Protein AF-A0A564ZBX7-F1 (afdb_monomer_lite)

Foldseek 3Di:
DDDDDPPPLVVCQECVLVVVLVVDDDDDPPADQEAEEELSHQPVSNCVSPVSVVPRPAYEYEYPAAQQPDDDDDPDPDGDLVSNVSSVNNLQSGQAYEYQDPCRVVSNLVRQQCCQAPVDDDPVDPRDPPSNCCCPPRRVVRYDYDHDDDPDDPCCVQPPPCRVVVVVVVVVVVVVVCVPPDDDDDDQDQLDVSSVVVVVVVVVCVVVVHDDDPVVNVVSVPPDDPPDDDDDDDDDDDDDDDDDDDPPDDPPPPPDD

Sequence (257 aa):
MITLPATKWHWRARTGALQLATLIPRNIAGGYRVLFTSSVFSLPELLALRPDLGAIPKKYLYFHENQLAYPLREGEEKTDYQYAYIQALSALAADVILFNSTYNMNSFYDRLPAFLTSGLPTPPSPRIPNAQRLVEELLRPKSRVLYFLVEPPPLERMLGGGVLQDAVLQQAERIKARRKEPLRILWNHRWDYDKNPTDFFRVIFDLAGVSVDEEFFNLGKSTMRPSIGDAT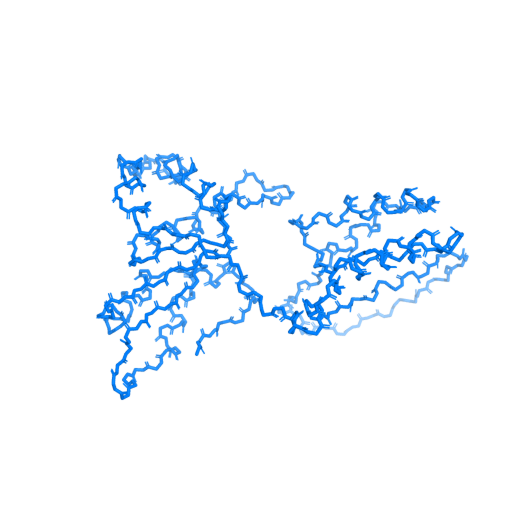NASSETEPRPLSPKRVRWKLTNCFI

Radius of gyration: 24.87 Å; chains: 1; bounding box: 59×46×70 Å

Structure (mmCIF, N/CA/C/O backbone):
data_AF-A0A564ZBX7-F1
#
_entry.id   AF-A0A564ZBX7-F1
#
loop_
_atom_site.group_PDB
_atom_site.id
_atom_site.type_symbol
_atom_site.label_atom_id
_atom_site.label_alt_id
_atom_site.label_comp_id
_atom_site.label_asym_id
_atom_site.label_entity_id
_atom_site.label_seq_id
_atom_site.pdbx_PDB_ins_code
_atom_site.Cartn_x
_atom_site.Cartn_y
_atom_site.Cartn_z
_atom_site.occupancy
_atom_site.B_iso_or_equiv
_atom_site.auth_seq_id
_atom_site.auth_comp_id
_atom_site.auth_asym_id
_atom_site.auth_atom_id
_atom_site.pdbx_PDB_model_num
ATOM 1 N N . MET A 1 1 ? 4.387 -19.128 -5.106 1.00 86.00 1 MET A N 1
ATOM 2 C CA . MET A 1 1 ? 4.358 -17.877 -4.315 1.00 86.00 1 MET A CA 1
ATOM 3 C C . MET A 1 1 ? 5.610 -17.846 -3.448 1.00 86.00 1 MET A C 1
ATOM 5 O O . MET A 1 1 ? 5.897 -18.865 -2.838 1.00 86.00 1 MET A O 1
ATOM 9 N N . ILE A 1 2 ? 6.370 -16.746 -3.437 1.00 92.31 2 ILE A N 1
ATOM 10 C CA . ILE A 1 2 ? 7.547 -16.560 -2.566 1.00 92.31 2 ILE A CA 1
ATOM 11 C C . ILE A 1 2 ? 7.198 -15.459 -1.564 1.00 92.31 2 ILE A C 1
ATOM 13 O O . ILE A 1 2 ? 6.715 -14.404 -1.968 1.00 92.31 2 ILE A O 1
ATOM 17 N N . THR A 1 3 ? 7.414 -15.702 -0.274 1.00 93.06 3 THR A N 1
ATOM 18 C CA . THR A 1 3 ? 7.037 -14.775 0.803 1.00 93.06 3 THR A CA 1
ATOM 19 C C . THR A 1 3 ? 8.157 -14.624 1.816 1.00 93.06 3 THR A C 1
ATOM 21 O O . THR A 1 3 ? 8.922 -15.557 2.050 1.00 93.06 3 THR A O 1
ATOM 24 N N . LEU A 1 4 ? 8.209 -13.466 2.471 1.00 92.06 4 LEU A N 1
ATOM 25 C CA . LEU A 1 4 ? 9.048 -13.236 3.643 1.00 92.06 4 LEU A CA 1
ATOM 26 C C . LEU A 1 4 ? 8.170 -13.201 4.906 1.00 92.06 4 LEU A C 1
ATOM 28 O O . LEU A 1 4 ? 7.019 -12.772 4.822 1.00 92.06 4 LEU A O 1
ATOM 32 N N . PRO A 1 5 ? 8.689 -13.604 6.081 1.00 89.62 5 PRO A N 1
ATOM 33 C CA . PRO A 1 5 ? 7.951 -13.487 7.336 1.00 89.62 5 PRO A CA 1
ATOM 34 C C . PRO A 1 5 ? 7.567 -12.033 7.644 1.00 89.62 5 PRO A C 1
ATOM 36 O O . PRO A 1 5 ? 8.387 -11.129 7.456 1.00 89.62 5 PRO A O 1
ATOM 39 N N . ALA A 1 6 ? 6.374 -11.827 8.215 1.00 82.75 6 ALA A N 1
ATOM 40 C CA . ALA A 1 6 ? 5.827 -10.512 8.585 1.00 82.75 6 ALA A CA 1
ATOM 41 C C . ALA A 1 6 ? 6.536 -9.831 9.782 1.00 82.75 6 ALA A C 1
ATOM 43 O O . ALA A 1 6 ? 6.154 -8.752 10.229 1.00 82.75 6 ALA A O 1
ATOM 44 N N . THR A 1 7 ? 7.589 -10.446 10.318 1.00 85.06 7 THR A N 1
ATOM 45 C CA . THR A 1 7 ? 8.418 -9.889 11.391 1.00 85.06 7 THR A CA 1
ATOM 46 C C . THR A 1 7 ? 9.355 -8.802 10.869 1.00 85.06 7 THR A C 1
ATOM 48 O O . THR A 1 7 ? 9.922 -8.952 9.785 1.00 85.06 7 THR A O 1
ATOM 51 N N . LYS A 1 8 ? 9.625 -7.773 11.686 1.00 87.25 8 LYS A N 1
ATOM 52 C CA . LYS A 1 8 ? 10.564 -6.678 11.362 1.00 87.25 8 LYS A CA 1
ATOM 53 C C . LYS A 1 8 ? 10.229 -6.000 10.020 1.00 87.25 8 LYS A C 1
ATOM 55 O O . LYS A 1 8 ? 11.119 -5.758 9.207 1.00 87.25 8 LYS A O 1
ATOM 60 N N . TRP A 1 9 ? 8.948 -5.696 9.798 1.00 86.94 9 TRP A N 1
ATOM 61 C CA . TRP A 1 9 ? 8.429 -5.208 8.514 1.00 86.94 9 TRP A CA 1
ATOM 62 C C . TRP A 1 9 ? 9.168 -3.972 7.969 1.00 86.94 9 TRP A C 1
ATOM 64 O O . TRP A 1 9 ? 9.440 -3.923 6.778 1.00 86.94 9 TRP A O 1
ATOM 74 N N . HIS A 1 10 ? 9.593 -3.043 8.832 1.00 88.88 10 HIS A N 1
ATOM 75 C CA . HIS A 1 10 ? 10.407 -1.876 8.460 1.00 88.88 10 HIS A CA 1
ATOM 76 C C . HIS A 1 10 ? 11.656 -2.270 7.651 1.00 88.88 10 HIS A C 1
ATOM 78 O O . HIS A 1 10 ? 11.955 -1.711 6.598 1.00 88.88 10 HIS A O 1
ATOM 84 N N . TRP A 1 11 ? 12.364 -3.307 8.110 1.00 90.62 11 TRP A N 1
ATOM 85 C CA . TRP A 1 11 ? 13.513 -3.854 7.396 1.00 90.62 11 TRP A CA 1
ATOM 86 C C . TRP A 1 11 ? 13.088 -4.636 6.161 1.00 90.62 11 TRP A C 1
ATOM 88 O O . TRP A 1 11 ? 13.754 -4.539 5.140 1.00 90.62 11 TRP A O 1
ATOM 98 N N . ARG A 1 12 ? 11.959 -5.355 6.209 1.00 91.56 12 ARG A N 1
ATOM 99 C CA . ARG A 1 12 ? 11.413 -6.045 5.029 1.00 91.56 12 ARG A CA 1
ATOM 100 C C . ARG A 1 12 ? 11.082 -5.083 3.895 1.00 91.56 12 ARG A C 1
ATOM 102 O O . ARG A 1 12 ? 11.324 -5.435 2.749 1.00 91.56 12 ARG A O 1
ATOM 109 N N . ALA A 1 13 ? 10.592 -3.887 4.194 1.00 92.12 13 ALA A N 1
ATOM 110 C CA . ALA A 1 13 ? 10.317 -2.892 3.170 1.00 92.12 13 ALA A CA 1
ATOM 111 C C . ALA A 1 13 ? 11.601 -2.424 2.466 1.00 92.12 13 ALA A C 1
ATOM 113 O O . ALA A 1 13 ? 11.640 -2.346 1.240 1.00 92.12 13 ALA A O 1
ATOM 114 N N . ARG A 1 14 ? 12.673 -2.200 3.238 1.00 92.94 14 ARG A N 1
ATOM 115 C CA . ARG A 1 14 ? 13.965 -1.694 2.740 1.00 92.94 14 ARG A CA 1
ATOM 116 C C . ARG A 1 14 ? 14.859 -2.756 2.101 1.00 92.94 14 ARG A C 1
ATOM 118 O O . ARG A 1 14 ? 15.597 -2.451 1.181 1.00 92.94 14 ARG A O 1
ATOM 125 N N . THR A 1 15 ? 14.847 -3.988 2.606 1.00 94.25 15 THR A N 1
ATOM 126 C CA . THR A 1 15 ? 15.778 -5.052 2.177 1.00 94.25 15 THR A CA 1
ATOM 127 C C . THR A 1 15 ? 15.077 -6.240 1.529 1.00 94.25 15 THR A C 1
ATOM 129 O O . THR A 1 15 ? 15.731 -7.176 1.065 1.00 94.25 15 THR A O 1
ATOM 132 N N . GLY A 1 16 ? 13.743 -6.217 1.467 1.00 95.25 16 GLY A N 1
ATOM 133 C CA . GLY A 1 16 ? 12.939 -7.304 0.917 1.00 95.25 16 GLY A CA 1
ATOM 134 C C . GLY A 1 16 ? 13.278 -7.606 -0.535 1.00 95.25 16 GLY A C 1
ATOM 135 O O . GLY A 1 16 ? 13.348 -8.777 -0.889 1.00 95.25 16 GLY A O 1
ATOM 136 N N . ALA A 1 17 ? 13.576 -6.586 -1.344 1.00 96.75 17 ALA A N 1
ATOM 137 C CA . ALA A 1 17 ? 14.017 -6.757 -2.726 1.00 96.75 17 ALA A CA 1
ATOM 138 C C . ALA A 1 17 ? 15.280 -7.629 -2.826 1.00 96.75 17 ALA A C 1
ATOM 140 O O . ALA A 1 17 ? 15.291 -8.622 -3.554 1.00 96.75 17 ALA A O 1
ATOM 141 N N . LEU A 1 18 ? 16.307 -7.304 -2.031 1.00 96.25 18 LEU A N 1
ATOM 142 C CA . LEU A 1 18 ? 17.566 -8.047 -1.977 1.00 96.25 18 LEU A CA 1
ATOM 143 C C . LEU A 1 18 ? 17.348 -9.499 -1.548 1.00 96.25 18 LEU A C 1
ATOM 145 O O . LEU A 1 18 ? 17.866 -10.416 -2.180 1.00 96.25 18 LEU A O 1
ATOM 149 N N . GLN A 1 19 ? 16.555 -9.723 -0.499 1.00 95.62 19 GLN A N 1
ATOM 150 C CA . GLN A 1 19 ? 16.295 -11.079 -0.027 1.00 95.62 19 GLN A CA 1
ATOM 151 C C . GLN A 1 19 ? 15.437 -11.882 -1.016 1.00 95.62 19 GLN A C 1
ATOM 153 O O . GLN A 1 19 ? 15.700 -13.056 -1.251 1.00 95.62 19 GLN A O 1
ATOM 158 N N . LEU A 1 20 ? 14.420 -11.275 -1.627 1.00 96.25 20 LEU A N 1
ATOM 159 C CA . LEU A 1 20 ? 13.590 -11.947 -2.628 1.00 96.25 20 LEU A CA 1
ATOM 160 C C . LEU A 1 20 ? 14.398 -12.305 -3.879 1.00 96.25 20 LEU A C 1
ATOM 162 O O . LEU A 1 20 ? 14.189 -13.378 -4.442 1.00 96.25 20 LEU A O 1
ATOM 166 N N . ALA A 1 21 ? 15.356 -11.467 -4.282 1.00 95.88 21 ALA A N 1
ATOM 167 C CA . ALA A 1 21 ? 16.212 -11.730 -5.434 1.00 95.88 21 ALA A CA 1
ATOM 168 C C . ALA A 1 21 ? 16.990 -13.055 -5.318 1.00 95.88 21 ALA A C 1
ATOM 170 O O . ALA A 1 21 ? 17.206 -13.710 -6.344 1.00 95.88 21 ALA A O 1
ATOM 171 N N . THR A 1 22 ? 17.372 -13.460 -4.097 1.00 95.25 22 THR A N 1
ATOM 172 C CA . THR A 1 22 ? 18.083 -14.725 -3.830 1.00 95.25 22 THR A CA 1
ATOM 173 C C . THR A 1 22 ? 17.149 -15.930 -3.721 1.00 95.25 22 THR A C 1
ATOM 175 O O . THR A 1 22 ? 17.568 -17.047 -4.011 1.00 95.25 22 THR A O 1
ATOM 178 N N . LEU A 1 23 ? 15.889 -15.714 -3.331 1.00 95.25 23 LEU A N 1
ATOM 179 C CA . LEU A 1 23 ? 14.907 -16.781 -3.116 1.00 95.25 23 LEU A CA 1
ATOM 180 C C . LEU A 1 23 ? 14.101 -17.130 -4.369 1.00 95.25 23 LEU A C 1
ATOM 182 O O . LEU A 1 23 ? 13.642 -18.261 -4.504 1.00 95.25 23 LEU A O 1
ATOM 186 N N . ILE A 1 24 ? 13.886 -16.171 -5.274 1.00 93.81 24 ILE A N 1
ATOM 187 C CA . ILE A 1 24 ? 13.123 -16.406 -6.503 1.00 93.81 24 ILE A CA 1
ATOM 188 C C . ILE A 1 24 ? 13.944 -17.321 -7.429 1.00 93.81 24 ILE A C 1
ATOM 190 O O . ILE A 1 24 ? 15.034 -16.921 -7.848 1.00 93.81 24 ILE A O 1
ATOM 194 N N . PRO A 1 25 ? 13.442 -18.506 -7.821 1.00 91.62 25 PRO A N 1
ATOM 195 C CA . PRO A 1 25 ? 14.177 -19.410 -8.702 1.00 91.62 25 PRO A CA 1
ATOM 196 C C . PRO A 1 25 ? 14.552 -18.752 -10.033 1.00 91.62 25 PRO A C 1
ATOM 198 O O . PRO A 1 25 ? 13.767 -17.985 -10.607 1.00 91.62 25 PRO A O 1
ATOM 201 N N . ARG A 1 26 ? 15.753 -19.056 -10.533 1.00 87.75 26 ARG A N 1
ATOM 202 C CA . ARG A 1 26 ? 16.167 -18.727 -11.904 1.00 87.75 26 ARG A CA 1
ATOM 203 C C . ARG A 1 26 ? 15.713 -19.855 -12.829 1.00 87.75 26 ARG A C 1
ATOM 205 O O . ARG A 1 26 ? 15.876 -21.016 -12.477 1.00 87.75 26 ARG A O 1
ATOM 212 N N . ASN A 1 27 ? 15.200 -19.505 -14.007 1.00 69.25 27 ASN A N 1
ATOM 213 C CA . ASN A 1 27 ? 14.927 -20.454 -15.090 1.00 69.25 27 ASN A CA 1
ATOM 214 C C . ASN A 1 27 ? 13.914 -21.571 -14.744 1.00 69.25 27 ASN A C 1
ATOM 216 O O . ASN A 1 27 ? 14.236 -22.757 -14.763 1.00 69.25 27 ASN A O 1
ATOM 220 N N . ILE A 1 28 ? 12.664 -21.194 -14.450 1.00 70.75 28 ILE A N 1
ATOM 221 C CA . ILE A 1 28 ? 11.553 -22.154 -14.521 1.00 70.75 28 ILE A CA 1
ATOM 222 C C . ILE A 1 28 ? 11.334 -22.472 -16.002 1.00 70.75 28 ILE A C 1
ATOM 224 O O . ILE A 1 28 ? 11.233 -21.541 -16.800 1.00 70.75 28 ILE A O 1
ATOM 228 N N . ALA A 1 29 ? 11.278 -23.754 -16.375 1.00 58.59 29 ALA A N 1
ATOM 229 C CA . ALA A 1 29 ? 10.994 -24.182 -17.744 1.00 58.59 29 ALA A CA 1
ATOM 230 C C . ALA A 1 29 ? 9.746 -23.447 -18.284 1.00 58.59 29 ALA A C 1
ATOM 232 O O . ALA A 1 29 ? 8.645 -23.629 -17.770 1.00 58.59 29 ALA A O 1
ATOM 233 N N . GLY A 1 30 ? 9.941 -22.559 -19.269 1.00 69.81 30 GLY A N 1
ATOM 234 C CA . GLY A 1 30 ? 8.894 -21.698 -19.845 1.00 69.81 30 GLY A CA 1
ATOM 235 C C . GLY A 1 30 ? 8.911 -20.218 -19.421 1.00 69.81 30 GLY A C 1
ATOM 236 O O . GLY A 1 30 ? 8.191 -19.421 -20.019 1.00 69.81 30 GLY A O 1
ATOM 237 N N . GLY A 1 31 ? 9.750 -19.827 -18.456 1.00 83.19 31 GLY A N 1
ATOM 238 C CA . GLY A 1 31 ? 9.905 -18.445 -17.988 1.00 83.19 31 GLY A CA 1
ATOM 239 C C . GLY A 1 31 ? 8.703 -17.899 -17.203 1.00 83.19 31 GLY A C 1
ATOM 240 O O . GLY A 1 31 ? 7.590 -18.422 -17.246 1.00 83.19 31 GLY A O 1
ATOM 241 N N . TYR A 1 32 ? 8.914 -16.813 -16.456 1.00 89.81 32 TYR A N 1
ATOM 242 C CA . TYR A 1 32 ? 7.814 -16.107 -15.794 1.00 89.81 32 TYR A CA 1
ATOM 243 C C . TYR A 1 32 ? 7.073 -15.225 -16.806 1.00 89.81 32 TYR A C 1
ATOM 245 O O . TYR A 1 32 ? 7.686 -14.431 -17.515 1.00 89.81 32 TYR A O 1
ATOM 253 N N . ARG A 1 33 ? 5.741 -15.327 -16.854 1.00 91.50 33 ARG A N 1
ATOM 254 C CA . ARG A 1 33 ? 4.899 -14.515 -17.758 1.00 91.50 33 ARG A CA 1
ATOM 255 C C . ARG A 1 33 ? 4.289 -13.292 -17.085 1.00 91.50 33 ARG A C 1
ATOM 257 O O . ARG A 1 33 ? 4.024 -12.291 -17.744 1.00 91.50 33 ARG A O 1
ATOM 264 N N . VAL A 1 34 ? 4.049 -13.397 -15.783 1.00 94.75 34 VAL A N 1
ATOM 265 C CA . VAL A 1 34 ? 3.439 -12.359 -14.957 1.00 94.75 34 VAL A CA 1
ATOM 266 C C . VAL A 1 34 ? 4.205 -12.285 -13.648 1.00 94.75 34 VAL A C 1
ATOM 268 O O . VAL A 1 34 ? 4.493 -13.311 -13.032 1.00 94.75 34 VAL A O 1
ATOM 271 N N . LEU A 1 35 ? 4.511 -11.066 -13.223 1.00 96.00 35 LEU A N 1
ATOM 272 C CA . LEU A 1 35 ? 5.037 -10.769 -11.903 1.00 96.00 35 LEU A CA 1
ATOM 273 C C . LEU A 1 35 ? 3.933 -10.078 -11.108 1.00 96.00 35 LEU A C 1
ATOM 275 O O . LEU A 1 35 ? 3.369 -9.093 -11.570 1.00 96.00 35 LEU A O 1
ATOM 279 N N . PHE A 1 36 ? 3.619 -10.592 -9.926 1.00 97.06 36 PHE A N 1
ATOM 280 C CA . PHE A 1 36 ? 2.645 -9.986 -9.025 1.00 97.06 36 PHE A CA 1
ATOM 281 C C . PHE A 1 36 ? 3.321 -9.753 -7.678 1.00 97.06 36 PHE A C 1
ATOM 283 O O . PHE A 1 36 ? 3.801 -10.705 -7.060 1.00 97.06 36 PHE A O 1
ATOM 290 N N . THR A 1 37 ? 3.389 -8.501 -7.232 1.00 96.50 37 THR A N 1
ATOM 291 C CA . THR A 1 37 ? 4.087 -8.124 -5.998 1.00 96.50 37 THR A CA 1
ATOM 292 C C . THR A 1 37 ? 3.227 -7.236 -5.112 1.00 96.50 37 THR A C 1
ATOM 294 O O . THR A 1 37 ? 2.361 -6.500 -5.576 1.00 96.50 37 THR A O 1
ATOM 297 N N . SER A 1 38 ? 3.493 -7.285 -3.810 1.00 95.25 38 SER A N 1
ATOM 298 C CA . SER A 1 38 ? 2.971 -6.316 -2.845 1.00 95.25 38 SER A CA 1
ATOM 299 C C . SER A 1 38 ? 3.718 -4.979 -2.961 1.00 95.25 38 SER A C 1
ATOM 301 O O . SER A 1 38 ? 4.892 -4.968 -3.330 1.00 95.25 38 SER A O 1
ATOM 303 N N . SER A 1 39 ? 3.069 -3.864 -2.613 1.00 95.75 39 SER A N 1
ATOM 304 C CA . SER A 1 39 ? 3.690 -2.529 -2.532 1.00 95.75 39 SER A CA 1
ATOM 305 C C . SER A 1 39 ? 4.587 -2.309 -1.308 1.00 95.75 39 SER A C 1
ATOM 307 O O . SER A 1 39 ? 5.122 -1.220 -1.128 1.00 95.75 39 SER A O 1
ATOM 309 N N . VAL A 1 40 ? 4.763 -3.328 -0.461 1.00 93.00 40 VAL A N 1
ATOM 310 C CA . VAL A 1 40 ? 5.499 -3.212 0.809 1.00 93.00 40 VAL A CA 1
ATOM 311 C C . VAL A 1 40 ? 7.020 -3.138 0.618 1.00 93.00 40 VAL A C 1
ATOM 313 O O . VAL A 1 40 ? 7.694 -2.589 1.481 1.00 93.00 40 VAL A O 1
ATOM 316 N N . PHE A 1 41 ? 7.578 -3.655 -0.482 1.00 95.12 41 PHE A N 1
ATOM 317 C CA . PHE A 1 41 ? 9.019 -3.598 -0.773 1.00 95.12 41 PHE A CA 1
ATOM 318 C C . PHE A 1 41 ? 9.303 -2.912 -2.115 1.00 95.12 41 PHE A C 1
ATOM 320 O O . PHE A 1 41 ? 8.408 -2.745 -2.941 1.00 95.12 41 PHE A O 1
ATOM 327 N N . SER A 1 42 ? 10.568 -2.553 -2.346 1.00 97.25 42 SER A N 1
ATOM 328 C CA . SER A 1 42 ? 11.024 -1.899 -3.579 1.00 97.25 42 SER A CA 1
ATOM 329 C C . SER A 1 42 ? 11.010 -2.844 -4.792 1.00 97.25 42 SER A C 1
ATOM 331 O O . SER A 1 42 ? 11.940 -3.621 -5.019 1.00 97.25 42 SER A O 1
ATOM 333 N N . LEU A 1 43 ? 9.951 -2.769 -5.608 1.00 98.12 43 LEU A N 1
ATOM 334 C CA . LEU A 1 43 ? 9.894 -3.448 -6.906 1.00 98.12 43 LEU A CA 1
ATOM 335 C C . LEU A 1 43 ? 11.060 -3.055 -7.838 1.00 98.12 43 LEU A C 1
ATOM 337 O O . LEU A 1 43 ? 11.681 -3.968 -8.382 1.00 98.12 43 LEU A O 1
ATOM 341 N N . PRO A 1 44 ? 11.409 -1.767 -8.044 1.00 98.06 44 PRO A N 1
ATOM 342 C CA . PRO A 1 44 ? 12.496 -1.413 -8.958 1.00 98.06 44 PRO A CA 1
ATOM 343 C C . PRO A 1 44 ? 13.854 -1.971 -8.526 1.00 98.06 44 PRO A C 1
ATOM 345 O O . PRO A 1 44 ? 14.615 -2.402 -9.387 1.00 98.06 44 PRO A O 1
ATOM 348 N N . GLU A 1 45 ? 14.149 -2.042 -7.225 1.00 97.69 45 GLU A N 1
ATOM 349 C CA . GLU A 1 45 ? 15.371 -2.703 -6.744 1.00 97.69 45 GLU A CA 1
ATOM 350 C C . GLU A 1 45 ? 15.388 -4.189 -7.093 1.00 97.69 45 GLU A C 1
ATOM 352 O O . GLU A 1 45 ? 16.406 -4.701 -7.555 1.00 97.69 45 GLU A O 1
ATOM 357 N N . LEU A 1 46 ? 14.260 -4.888 -6.924 1.00 97.62 46 LEU A N 1
ATOM 358 C CA . LEU A 1 46 ? 14.172 -6.295 -7.306 1.00 97.62 46 LEU A CA 1
ATOM 359 C C . LEU A 1 46 ? 14.423 -6.465 -8.807 1.00 97.62 46 LEU A C 1
ATOM 361 O O . LEU A 1 46 ? 15.182 -7.350 -9.192 1.00 97.62 46 LEU A O 1
ATOM 365 N N . LEU A 1 47 ? 13.820 -5.618 -9.645 1.00 97.19 47 LEU A N 1
ATOM 366 C CA . LEU A 1 47 ? 14.009 -5.667 -11.097 1.00 97.19 47 LEU A CA 1
ATOM 367 C C . LEU A 1 47 ? 15.457 -5.350 -11.501 1.00 97.19 47 LEU A C 1
ATOM 369 O O . LEU A 1 47 ? 15.979 -5.980 -12.417 1.00 97.19 47 LEU A O 1
ATOM 373 N N . ALA A 1 48 ? 16.121 -4.427 -10.802 1.00 97.12 48 ALA A N 1
ATOM 374 C CA . ALA A 1 48 ? 17.527 -4.105 -11.036 1.00 97.12 48 ALA A CA 1
ATOM 375 C C . ALA A 1 48 ? 18.459 -5.269 -10.654 1.00 97.12 48 ALA A C 1
ATOM 377 O O . ALA A 1 48 ? 19.390 -5.588 -11.391 1.00 97.12 48 ALA A O 1
ATOM 378 N N . LEU A 1 49 ? 18.188 -5.945 -9.532 1.00 96.81 49 LEU A N 1
ATOM 379 C CA . LEU A 1 49 ? 18.946 -7.121 -9.081 1.00 96.81 49 LEU A CA 1
ATOM 380 C C . LEU A 1 49 ? 18.643 -8.383 -9.904 1.00 96.81 49 LEU A C 1
ATOM 382 O O . LEU A 1 49 ? 19.441 -9.324 -9.928 1.00 96.81 49 LEU A O 1
ATOM 386 N N . ARG A 1 50 ? 17.481 -8.424 -10.563 1.00 94.50 50 ARG A N 1
ATOM 387 C CA . ARG A 1 50 ? 17.009 -9.541 -11.385 1.00 94.50 50 ARG A CA 1
ATOM 388 C C . ARG A 1 50 ? 16.517 -9.060 -12.753 1.00 94.50 50 ARG A C 1
ATOM 390 O O . ARG A 1 50 ? 15.307 -9.036 -12.994 1.00 94.50 50 ARG A O 1
ATOM 397 N N . PRO A 1 51 ? 17.436 -8.740 -13.686 1.00 92.62 51 PRO A N 1
ATOM 398 C CA . PRO A 1 51 ? 17.074 -8.319 -15.042 1.00 92.62 51 PRO A CA 1
ATOM 399 C C . PRO A 1 51 ? 16.185 -9.325 -15.788 1.00 92.62 51 PRO A C 1
ATOM 401 O O . PRO A 1 51 ? 15.354 -8.934 -16.605 1.00 92.62 51 PRO A O 1
ATOM 404 N N . ASP A 1 52 ? 16.295 -10.615 -15.461 1.00 92.19 52 ASP A N 1
ATOM 405 C CA . ASP A 1 52 ? 15.420 -11.669 -15.976 1.00 92.19 52 ASP A CA 1
ATOM 406 C C . ASP A 1 52 ? 13.953 -11.494 -15.543 1.00 92.19 52 ASP A C 1
ATOM 408 O O . ASP A 1 52 ? 13.045 -11.791 -16.316 1.00 92.19 52 ASP A O 1
ATOM 412 N N . LEU A 1 53 ? 13.701 -10.945 -14.349 1.00 94.12 53 LEU A N 1
ATOM 413 C CA . LEU A 1 53 ? 12.359 -10.534 -13.921 1.00 94.12 53 LEU A CA 1
ATOM 414 C C . LEU A 1 53 ? 11.935 -9.207 -14.573 1.00 94.12 53 LEU A C 1
ATOM 416 O O . LEU A 1 53 ? 10.748 -8.981 -14.808 1.00 94.12 53 LEU A O 1
ATOM 420 N N . GLY A 1 54 ? 12.895 -8.340 -14.907 1.00 92.75 54 GLY A N 1
ATOM 421 C CA . GLY A 1 54 ? 12.673 -7.122 -15.692 1.00 92.75 54 GLY A CA 1
ATOM 422 C C . GLY A 1 54 ? 12.046 -7.397 -17.062 1.00 92.75 54 GLY A C 1
ATOM 423 O O . GLY A 1 54 ? 11.137 -6.670 -17.474 1.00 92.75 54 GLY A O 1
ATOM 424 N N . ALA A 1 55 ? 12.461 -8.489 -17.710 1.00 91.56 55 ALA A N 1
ATOM 425 C CA . ALA A 1 55 ? 11.958 -8.932 -19.012 1.00 91.56 55 ALA A CA 1
ATOM 426 C C . ALA A 1 55 ? 10.508 -9.458 -18.989 1.00 91.56 55 ALA A C 1
ATOM 428 O O . ALA A 1 55 ? 9.911 -9.659 -20.046 1.00 91.56 55 ALA A O 1
ATOM 429 N N . ILE A 1 56 ? 9.918 -9.672 -17.807 1.00 93.88 56 ILE A N 1
ATOM 430 C CA . ILE A 1 56 ? 8.530 -10.131 -17.683 1.00 93.88 56 ILE A CA 1
ATOM 431 C C . ILE A 1 56 ? 7.589 -9.054 -18.248 1.00 93.88 56 ILE A C 1
ATOM 433 O O . ILE A 1 56 ? 7.626 -7.916 -17.777 1.00 93.88 56 ILE A O 1
ATOM 437 N N . PRO A 1 57 ? 6.697 -9.380 -19.199 1.00 91.88 57 PRO A N 1
ATOM 438 C CA . PRO A 1 57 ? 5.914 -8.377 -19.924 1.00 91.88 57 PRO A CA 1
ATOM 439 C C . PRO A 1 57 ? 4.814 -7.712 -19.089 1.00 91.88 57 PRO A C 1
ATOM 441 O O . PRO A 1 57 ? 4.293 -6.676 -19.492 1.00 91.88 57 PRO A O 1
ATOM 444 N N . LYS A 1 58 ? 4.414 -8.313 -17.960 1.00 96.31 58 LYS A N 1
ATOM 445 C CA . LYS A 1 58 ? 3.337 -7.781 -17.125 1.00 96.31 58 LYS A CA 1
ATOM 446 C C . LYS A 1 58 ? 3.651 -7.871 -15.637 1.00 96.31 58 LYS A C 1
ATOM 448 O O . LYS A 1 58 ? 3.792 -8.965 -15.088 1.00 96.31 58 LYS A O 1
ATOM 453 N N . LYS A 1 59 ? 3.713 -6.712 -14.988 1.00 98.12 59 LYS A N 1
ATOM 454 C CA . LYS A 1 59 ? 4.056 -6.523 -13.578 1.00 98.12 59 LYS A CA 1
ATOM 455 C C . LYS A 1 59 ? 2.887 -5.855 -12.856 1.00 98.12 59 LYS A C 1
ATOM 457 O O . LYS A 1 59 ? 2.564 -4.696 -13.114 1.00 98.12 59 LYS A O 1
ATOM 462 N N . TYR A 1 60 ? 2.241 -6.596 -11.970 1.00 98.38 60 TYR A N 1
ATOM 463 C CA . TYR A 1 60 ? 1.154 -6.122 -11.123 1.00 98.38 60 TYR A CA 1
ATOM 464 C C . TYR A 1 60 ? 1.700 -5.760 -9.750 1.00 98.38 60 TYR A C 1
ATOM 466 O O . TYR A 1 60 ? 2.396 -6.560 -9.124 1.00 98.38 60 TYR A O 1
ATOM 474 N N . LEU A 1 61 ? 1.335 -4.578 -9.272 1.00 98.38 61 LEU A N 1
ATOM 475 C CA . LEU A 1 61 ? 1.629 -4.125 -7.923 1.00 98.38 61 LEU A CA 1
ATOM 476 C C . LEU A 1 61 ? 0.336 -4.015 -7.129 1.00 98.38 61 LEU A C 1
ATOM 478 O O . LEU A 1 61 ? -0.580 -3.318 -7.553 1.00 98.38 61 LEU A O 1
ATOM 482 N N . TYR A 1 62 ? 0.271 -4.660 -5.971 1.00 97.81 62 TYR A N 1
ATOM 483 C CA . TYR A 1 62 ? -0.907 -4.649 -5.114 1.00 97.81 62 TYR A CA 1
ATOM 484 C C . TYR A 1 62 ? -0.668 -3.861 -3.823 1.00 97.81 62 TYR A C 1
ATOM 486 O O . TYR A 1 62 ? 0.212 -4.187 -3.023 1.00 97.81 62 TYR A O 1
ATOM 494 N N . PHE A 1 63 ? -1.481 -2.831 -3.610 1.00 97.44 63 PHE A N 1
ATOM 495 C CA . PHE A 1 63 ? -1.496 -1.988 -2.421 1.00 97.44 63 PHE A CA 1
ATOM 496 C C . PHE A 1 63 ? -2.425 -2.567 -1.350 1.00 97.44 63 PHE A C 1
ATOM 498 O O . PHE A 1 63 ? -3.650 -2.432 -1.420 1.00 97.44 63 PHE A O 1
ATOM 505 N N . HIS A 1 64 ? -1.818 -3.168 -0.323 1.00 92.00 64 HIS A N 1
ATOM 506 C CA . HIS A 1 64 ? -2.516 -3.596 0.898 1.00 92.00 64 HIS A CA 1
ATOM 507 C C . HIS A 1 64 ? -2.815 -2.420 1.833 1.00 92.00 64 HIS A C 1
ATOM 509 O O . HIS A 1 64 ? -3.823 -2.414 2.531 1.00 92.00 64 HIS A O 1
ATOM 515 N N . GLU A 1 65 ? -1.931 -1.429 1.822 1.00 91.88 65 GLU A N 1
ATOM 516 C CA . GLU A 1 65 ? -1.947 -0.246 2.672 1.00 91.88 65 GLU A CA 1
ATOM 517 C C . GLU A 1 65 ? -1.245 0.903 1.943 1.00 91.88 65 GLU A C 1
ATOM 519 O O . GLU A 1 65 ? -0.524 0.684 0.963 1.00 91.88 65 GLU A O 1
ATOM 524 N N . ASN A 1 66 ? -1.439 2.121 2.431 1.00 93.94 66 ASN A N 1
ATOM 525 C CA . ASN A 1 66 ? -0.852 3.331 1.874 1.00 93.94 66 ASN A CA 1
ATOM 526 C C . ASN A 1 66 ? -0.069 4.059 2.959 1.00 93.94 66 ASN A C 1
ATOM 528 O O . ASN A 1 66 ? -0.649 4.559 3.918 1.00 93.94 66 ASN A O 1
ATOM 532 N N . GLN A 1 67 ? 1.240 4.163 2.762 1.00 93.50 67 GLN A N 1
ATOM 533 C CA . GLN A 1 67 ? 2.165 4.762 3.719 1.00 93.50 67 GLN A CA 1
ATOM 534 C C . GLN A 1 67 ? 2.044 6.296 3.784 1.00 93.50 67 GLN A C 1
ATOM 536 O O . GLN A 1 67 ? 2.428 6.893 4.781 1.00 93.50 67 GLN A O 1
ATOM 541 N N . LEU A 1 68 ? 1.438 6.945 2.779 1.00 93.56 68 LEU A N 1
ATOM 542 C CA . LEU A 1 68 ? 1.104 8.379 2.810 1.00 93.56 68 LEU A CA 1
ATOM 543 C C . LEU A 1 68 ? -0.131 8.696 3.662 1.00 93.56 68 LEU A C 1
ATOM 545 O O . LEU A 1 68 ? -0.321 9.843 4.071 1.00 93.56 68 LEU A O 1
ATOM 549 N N . ALA A 1 69 ? -1.004 7.712 3.880 1.00 91.62 69 ALA A N 1
ATOM 550 C CA . ALA A 1 69 ? -2.229 7.854 4.666 1.00 91.62 69 ALA A CA 1
ATOM 551 C C . ALA A 1 69 ? -2.254 6.949 5.905 1.00 91.62 69 ALA A C 1
ATOM 553 O O . ALA A 1 69 ? -3.278 6.882 6.583 1.00 91.62 69 ALA A O 1
ATOM 554 N N . TYR A 1 70 ? -1.145 6.267 6.202 1.00 87.56 70 TYR A N 1
ATOM 555 C CA . TYR A 1 70 ? -1.046 5.398 7.364 1.00 87.56 70 TYR A CA 1
ATOM 556 C C . TYR A 1 70 ? -1.047 6.250 8.641 1.00 87.56 70 TYR A C 1
ATOM 558 O O . TYR A 1 70 ? -0.359 7.276 8.682 1.00 87.56 70 TYR A O 1
ATOM 566 N N . PRO A 1 71 ? -1.826 5.879 9.670 1.00 84.12 71 PRO A N 1
ATOM 567 C CA . PRO A 1 71 ? -1.890 6.653 10.900 1.00 84.12 71 PRO A CA 1
ATOM 568 C C . PRO A 1 71 ? -0.523 6.680 11.591 1.00 84.12 71 PRO A C 1
ATOM 570 O O . PRO A 1 71 ? 0.183 5.671 11.634 1.00 84.12 71 PRO A O 1
ATOM 573 N N . LEU A 1 72 ? -0.165 7.832 12.153 1.00 81.81 72 LEU A N 1
ATOM 574 C CA . LEU A 1 72 ? 1.017 7.974 13.002 1.00 81.81 72 LEU A CA 1
ATOM 575 C C . LEU A 1 72 ? 0.780 7.303 14.349 1.00 81.81 72 LEU A C 1
ATOM 577 O O . LEU A 1 72 ? -0.350 7.266 14.845 1.00 81.81 72 LEU A O 1
ATOM 581 N N . ARG A 1 73 ? 1.847 6.779 14.948 1.00 76.38 73 ARG A N 1
ATOM 582 C CA . ARG A 1 73 ? 1.778 6.328 16.337 1.00 76.38 73 ARG A CA 1
ATOM 583 C C . ARG A 1 73 ? 1.767 7.523 17.277 1.00 76.38 73 ARG A C 1
ATOM 585 O O . ARG A 1 73 ? 2.243 8.607 16.952 1.00 76.38 73 ARG A O 1
ATOM 592 N N . GLU A 1 74 ? 1.248 7.296 18.474 1.00 70.62 74 GLU A N 1
ATOM 593 C CA . GLU A 1 74 ? 1.301 8.269 19.559 1.00 70.62 74 GLU A CA 1
ATOM 594 C C . GLU A 1 74 ? 2.764 8.676 19.827 1.00 70.62 74 GLU A C 1
ATOM 596 O O . GLU A 1 74 ? 3.620 7.820 20.061 1.00 70.62 74 GLU A O 1
ATOM 601 N N . GLY A 1 75 ? 3.057 9.976 19.729 1.00 74.25 75 GLY A N 1
ATOM 602 C CA . GLY A 1 75 ? 4.409 10.530 19.869 1.00 74.25 75 GLY A CA 1
ATOM 603 C C . GLY A 1 75 ? 5.257 10.565 18.589 1.00 74.25 75 GLY A C 1
ATOM 604 O O . GLY A 1 75 ? 6.355 11.115 18.620 1.00 74.25 75 GLY A O 1
ATOM 605 N N . GLU A 1 76 ? 4.781 10.030 17.459 1.00 77.69 76 GLU A N 1
ATOM 606 C CA . GLU A 1 76 ? 5.441 10.209 16.161 1.00 77.69 76 GLU A CA 1
ATOM 607 C C . GLU A 1 76 ? 4.936 11.484 15.474 1.00 77.69 76 GLU A C 1
ATOM 609 O O . GLU A 1 76 ? 3.752 11.623 15.183 1.00 77.69 76 GLU A O 1
ATOM 614 N N . GLU A 1 77 ? 5.846 12.410 15.167 1.00 70.88 77 GLU A N 1
ATOM 615 C CA . GLU A 1 77 ? 5.497 13.652 14.461 1.00 70.88 77 GLU A CA 1
ATOM 616 C C . GLU A 1 77 ? 5.436 13.476 12.938 1.00 70.88 77 GLU A C 1
ATOM 618 O O . GLU A 1 77 ? 4.767 14.243 12.242 1.00 70.88 77 GLU A O 1
ATOM 623 N N . LYS A 1 78 ? 6.175 12.500 12.393 1.00 72.69 78 LYS A N 1
ATOM 624 C CA . LYS A 1 78 ? 6.313 12.278 10.948 1.00 72.69 78 LYS A CA 1
ATOM 625 C C . LYS A 1 78 ? 6.456 10.800 10.626 1.00 72.69 78 LYS A C 1
ATOM 627 O O . LYS A 1 78 ? 7.168 10.069 11.309 1.00 72.69 78 LYS A O 1
ATOM 632 N N . THR A 1 79 ? 5.837 10.392 9.523 1.00 75.56 79 THR A N 1
ATOM 633 C CA . THR A 1 79 ? 6.032 9.065 8.943 1.00 75.56 79 THR A CA 1
ATOM 634 C C . THR A 1 79 ? 7.430 8.981 8.348 1.00 75.56 79 THR A C 1
ATOM 636 O O . THR A 1 79 ? 7.931 9.956 7.780 1.00 75.56 79 THR A O 1
ATOM 639 N N . ASP A 1 80 ? 8.034 7.801 8.390 1.00 85.75 80 ASP A N 1
ATOM 640 C CA . ASP A 1 80 ? 9.251 7.534 7.633 1.00 85.75 80 ASP A CA 1
ATOM 641 C C . ASP A 1 80 ? 8.966 7.641 6.124 1.00 85.75 80 ASP A C 1
ATOM 643 O O . ASP A 1 80 ? 8.282 6.805 5.525 1.00 85.75 80 ASP A O 1
ATOM 647 N N . TYR A 1 81 ? 9.495 8.702 5.511 1.00 88.06 81 TYR A N 1
ATOM 648 C CA . TYR A 1 81 ? 9.300 9.019 4.097 1.00 88.06 81 TYR A CA 1
ATOM 649 C C . TYR A 1 81 ? 9.730 7.876 3.169 1.00 88.06 81 TYR A C 1
ATOM 651 O O . TYR A 1 81 ? 9.205 7.763 2.060 1.00 88.06 81 TYR A O 1
ATOM 659 N N . GLN A 1 82 ? 10.670 7.023 3.594 1.00 90.75 82 GLN A N 1
ATOM 660 C CA . GLN A 1 82 ? 11.216 5.971 2.744 1.00 90.75 82 GLN A CA 1
ATOM 661 C C . GLN A 1 82 ? 10.143 4.970 2.321 1.00 90.75 82 GLN A C 1
ATOM 663 O O . GLN A 1 82 ? 10.167 4.519 1.180 1.00 90.75 82 GLN A O 1
ATOM 668 N N . TYR A 1 83 ? 9.170 4.653 3.180 1.00 92.56 83 TYR A N 1
ATOM 669 C CA . TYR A 1 83 ? 8.128 3.683 2.828 1.00 92.56 83 TYR A CA 1
ATOM 670 C C . TYR A 1 83 ? 7.169 4.230 1.771 1.00 92.56 83 TYR A C 1
ATOM 672 O O . TYR A 1 83 ? 6.858 3.544 0.797 1.00 92.56 83 TYR A O 1
ATOM 680 N N . ALA A 1 84 ? 6.759 5.491 1.908 1.00 93.50 84 ALA A N 1
ATOM 681 C CA . ALA A 1 84 ? 5.970 6.170 0.886 1.00 93.50 84 ALA A CA 1
ATOM 682 C C . ALA A 1 84 ? 6.747 6.313 -0.434 1.00 93.50 84 ALA A C 1
ATOM 684 O O . ALA A 1 84 ? 6.190 6.117 -1.515 1.00 93.50 84 ALA A O 1
ATOM 685 N N . TYR A 1 85 ? 8.051 6.587 -0.352 1.00 93.25 85 TYR A N 1
ATOM 686 C CA . TYR A 1 85 ? 8.922 6.672 -1.519 1.00 93.25 85 TYR A CA 1
ATOM 687 C C . TYR A 1 85 ? 9.066 5.322 -2.237 1.00 93.25 85 TYR A C 1
ATOM 689 O O . TYR A 1 85 ? 8.912 5.255 -3.456 1.00 93.25 85 TYR A O 1
ATOM 697 N N . ILE A 1 86 ? 9.256 4.230 -1.491 1.00 95.50 86 ILE A N 1
ATOM 698 C CA . ILE A 1 86 ? 9.267 2.856 -2.014 1.00 95.50 86 ILE A CA 1
ATOM 699 C C . ILE A 1 86 ? 7.952 2.536 -2.735 1.00 95.50 86 ILE A C 1
ATOM 701 O O . ILE A 1 86 ? 7.978 1.987 -3.840 1.00 95.50 86 ILE A O 1
ATOM 705 N N . GLN A 1 87 ? 6.807 2.907 -2.154 1.00 97.19 87 GLN A N 1
ATOM 706 C CA . GLN A 1 87 ? 5.499 2.717 -2.784 1.00 97.19 87 GLN A CA 1
ATOM 707 C C . GLN A 1 87 ? 5.363 3.517 -4.087 1.00 97.19 87 GLN A C 1
ATOM 709 O O . GLN A 1 87 ? 4.891 2.973 -5.087 1.00 97.19 87 GLN A O 1
ATOM 714 N N . ALA A 1 88 ? 5.818 4.773 -4.110 1.00 96.06 88 ALA A N 1
ATOM 715 C CA . ALA A 1 88 ? 5.800 5.618 -5.303 1.00 96.06 88 ALA A CA 1
ATOM 716 C C . ALA A 1 88 ? 6.683 5.055 -6.429 1.00 96.06 88 ALA A C 1
ATOM 718 O O . ALA A 1 88 ? 6.224 4.910 -7.564 1.00 96.06 88 ALA A O 1
ATOM 719 N N . LEU A 1 89 ? 7.926 4.676 -6.119 1.00 96.12 89 LEU A N 1
ATOM 720 C CA . LEU A 1 89 ? 8.844 4.087 -7.094 1.00 96.12 89 LEU A CA 1
ATOM 721 C C . LEU A 1 89 ? 8.347 2.733 -7.611 1.00 96.12 89 LEU A C 1
ATOM 723 O O . LEU A 1 89 ? 8.419 2.455 -8.808 1.00 96.12 89 LEU A O 1
ATOM 727 N N . SER A 1 90 ? 7.789 1.904 -6.730 1.00 98.31 90 SER A N 1
ATOM 728 C CA . SER A 1 90 ? 7.201 0.624 -7.127 1.00 98.31 90 SER A CA 1
ATOM 729 C C . SER A 1 90 ? 6.000 0.825 -8.048 1.00 98.31 90 SER A C 1
ATOM 731 O O . SER A 1 90 ? 5.879 0.125 -9.053 1.00 98.31 90 SER A O 1
ATOM 733 N N . ALA A 1 91 ? 5.141 1.807 -7.759 1.00 98.25 91 ALA A N 1
ATOM 734 C CA . ALA A 1 91 ? 4.008 2.155 -8.612 1.00 98.25 91 ALA A CA 1
ATOM 735 C C . ALA A 1 91 ? 4.459 2.633 -10.002 1.00 98.25 91 ALA A C 1
ATOM 737 O O . ALA A 1 91 ? 3.845 2.278 -11.010 1.00 98.25 91 ALA A O 1
ATOM 738 N N . LEU A 1 92 ? 5.556 3.389 -10.084 1.00 97.12 92 LEU A N 1
ATOM 739 C CA . LEU A 1 92 ? 6.154 3.790 -11.359 1.00 97.12 92 LEU A CA 1
ATOM 740 C C . LEU A 1 92 ? 6.674 2.583 -12.152 1.00 97.12 92 LEU A C 1
ATOM 742 O O . LEU A 1 92 ? 6.383 2.495 -13.342 1.00 97.12 92 LEU A O 1
ATOM 746 N N . ALA A 1 93 ? 7.348 1.636 -11.495 1.00 97.81 93 ALA A N 1
ATOM 747 C CA . ALA A 1 93 ? 7.925 0.444 -12.124 1.00 97.81 93 ALA A CA 1
ATOM 748 C C . ALA A 1 93 ? 6.898 -0.622 -12.565 1.00 97.81 93 ALA A C 1
ATOM 750 O O . ALA A 1 93 ? 7.226 -1.497 -13.366 1.00 97.81 93 ALA A O 1
ATOM 751 N N . ALA A 1 94 ? 5.676 -0.588 -12.030 1.00 98.38 94 ALA A N 1
ATOM 752 C CA . ALA A 1 94 ? 4.627 -1.557 -12.340 1.00 98.38 94 ALA A CA 1
ATOM 753 C C . ALA A 1 94 ? 3.854 -1.218 -13.625 1.00 98.38 94 ALA A C 1
ATOM 755 O O . ALA A 1 94 ? 3.662 -0.050 -13.957 1.00 98.38 94 ALA A O 1
ATOM 756 N N . ASP A 1 95 ? 3.316 -2.232 -14.303 1.00 98.19 95 ASP A N 1
ATOM 757 C CA . ASP A 1 95 ? 2.457 -2.062 -15.483 1.00 98.19 95 ASP A CA 1
ATOM 758 C C . ASP A 1 95 ? 0.983 -1.872 -15.110 1.00 98.19 95 ASP A C 1
ATOM 760 O O . ASP A 1 95 ? 0.218 -1.282 -15.869 1.00 98.19 95 ASP A O 1
ATOM 764 N N . VAL A 1 96 ? 0.562 -2.422 -13.967 1.00 98.50 96 VAL A N 1
ATOM 765 C CA . VAL A 1 96 ? -0.787 -2.274 -13.404 1.00 98.50 96 VAL A CA 1
ATOM 766 C C . VAL A 1 96 ? -0.671 -2.119 -11.898 1.00 98.50 96 VAL A C 1
ATOM 768 O O . VAL A 1 96 ? 0.035 -2.886 -11.243 1.00 98.50 96 VAL A O 1
ATOM 771 N N . ILE A 1 97 ? -1.400 -1.154 -11.350 1.00 98.69 97 ILE A N 1
ATOM 772 C CA . ILE A 1 97 ? -1.473 -0.910 -9.914 1.00 98.69 97 ILE A CA 1
ATOM 773 C C . ILE A 1 97 ? -2.870 -1.297 -9.437 1.00 98.69 97 ILE A C 1
ATOM 775 O O . ILE A 1 97 ? -3.879 -0.862 -9.988 1.00 98.69 97 ILE A O 1
ATOM 779 N N . LEU A 1 98 ? -2.933 -2.136 -8.416 1.00 98.44 98 LEU A N 1
ATOM 780 C CA . LEU A 1 98 ? -4.161 -2.641 -7.830 1.00 98.44 98 LEU A CA 1
ATOM 781 C C . LEU A 1 98 ? -4.262 -2.133 -6.397 1.00 98.44 98 LEU A C 1
ATOM 783 O O . LEU A 1 98 ? -3.352 -2.349 -5.602 1.00 98.44 98 LEU A O 1
ATOM 787 N N . PHE A 1 99 ? -5.362 -1.475 -6.058 1.00 98.25 99 PHE A N 1
ATOM 788 C CA . PHE A 1 99 ? -5.638 -1.005 -4.703 1.00 98.25 99 PHE A CA 1
ATOM 789 C C . PHE A 1 99 ? -6.745 -1.835 -4.067 1.00 98.25 99 PHE A C 1
ATOM 791 O O . PHE A 1 99 ? -7.757 -2.107 -4.709 1.00 98.25 99 PHE A O 1
ATOM 798 N N . ASN A 1 100 ? -6.595 -2.163 -2.784 1.00 96.25 100 ASN A N 1
ATOM 799 C CA . ASN A 1 100 ? -7.604 -2.916 -2.031 1.00 96.25 100 ASN A CA 1
ATOM 800 C C . ASN A 1 100 ? -8.948 -2.179 -1.836 1.00 96.25 100 ASN A C 1
ATOM 802 O O . ASN A 1 100 ? -9.909 -2.784 -1.369 1.00 96.25 100 ASN A O 1
ATOM 806 N N . SER A 1 101 ? -9.017 -0.875 -2.120 1.00 96.62 101 SER A N 1
ATOM 807 C CA . SER A 1 101 ? -10.231 -0.062 -2.016 1.00 96.62 101 SER A CA 1
ATOM 808 C C . SER A 1 101 ? -10.093 1.255 -2.784 1.00 96.62 101 SER A C 1
ATOM 810 O O . SER A 1 101 ? -8.986 1.755 -3.002 1.00 96.62 101 SER A O 1
ATOM 812 N N . THR A 1 102 ? -11.231 1.864 -3.124 1.00 97.44 102 THR A N 1
ATOM 813 C CA . THR A 1 102 ? -11.294 3.218 -3.698 1.00 97.44 102 THR A CA 1
ATOM 814 C C . THR A 1 102 ? -10.677 4.264 -2.772 1.00 97.44 102 THR A C 1
ATOM 816 O O . THR A 1 102 ? -9.952 5.140 -3.234 1.00 97.44 102 THR A O 1
ATOM 819 N N . TYR A 1 103 ? -10.910 4.152 -1.460 1.00 96.56 103 TYR A N 1
ATOM 820 C CA . TYR A 1 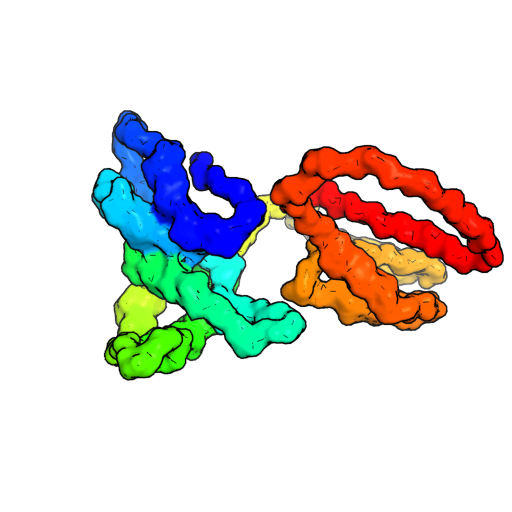103 ? -10.333 5.068 -0.476 1.00 96.56 103 TYR A CA 1
ATOM 821 C C . TYR A 1 103 ? -8.802 5.009 -0.476 1.00 96.56 103 TYR A C 1
ATOM 823 O O . TYR A 1 103 ? -8.142 6.045 -0.532 1.00 96.56 103 TYR A O 1
ATOM 831 N N . ASN A 1 104 ? -8.230 3.802 -0.459 1.00 97.25 104 ASN A N 1
ATOM 832 C CA . ASN A 1 104 ? -6.782 3.620 -0.472 1.00 97.25 104 ASN A CA 1
ATOM 833 C C . ASN A 1 104 ? -6.154 4.227 -1.742 1.00 97.25 104 ASN A C 1
ATOM 835 O O . ASN A 1 104 ? -5.163 4.947 -1.665 1.00 97.25 104 ASN A O 1
ATOM 839 N N . MET A 1 105 ? -6.793 4.016 -2.898 1.00 97.81 105 MET A N 1
ATOM 840 C CA . MET A 1 105 ? -6.363 4.597 -4.172 1.00 97.81 105 MET A CA 1
ATOM 841 C C . MET A 1 105 ? -6.408 6.129 -4.171 1.00 97.81 105 MET A C 1
ATOM 843 O O . MET A 1 105 ? -5.417 6.776 -4.506 1.00 97.81 105 MET A O 1
ATOM 847 N N . ASN A 1 106 ? -7.546 6.716 -3.792 1.00 97.94 106 ASN A N 1
ATOM 848 C CA . ASN A 1 106 ? -7.722 8.168 -3.816 1.00 97.94 106 ASN A CA 1
ATOM 849 C C . ASN A 1 106 ? -6.796 8.848 -2.805 1.00 97.94 106 ASN A C 1
ATOM 851 O O . ASN A 1 106 ? -6.022 9.718 -3.182 1.00 97.94 106 ASN A O 1
ATOM 855 N N . SER A 1 107 ? -6.764 8.363 -1.559 1.00 97.38 107 SER A N 1
ATOM 856 C CA . SER A 1 107 ? -5.895 8.922 -0.515 1.00 97.38 107 SER A CA 1
ATOM 857 C C . SER A 1 107 ? -4.402 8.853 -0.858 1.00 97.38 107 SER A C 1
ATOM 859 O O . SER A 1 107 ? -3.637 9.711 -0.418 1.00 97.38 107 SER A O 1
ATOM 861 N N . PHE A 1 108 ? -3.965 7.860 -1.643 1.00 97.75 108 PHE A N 1
ATOM 862 C CA . PHE A 1 108 ? -2.597 7.798 -2.157 1.00 97.75 108 PHE A CA 1
ATOM 863 C C . PHE A 1 108 ? -2.345 8.921 -3.165 1.00 97.75 108 PHE A C 1
ATOM 865 O O . PHE A 1 108 ? -1.397 9.690 -3.003 1.00 97.75 108 PHE A O 1
ATOM 872 N N . TYR A 1 109 ? -3.213 9.068 -4.168 1.00 97.62 109 TYR A N 1
ATOM 873 C CA . TYR A 1 109 ? -3.035 10.073 -5.218 1.00 97.62 109 TYR A CA 1
ATOM 874 C C . TYR A 1 109 ? -3.272 11.510 -4.774 1.00 97.62 109 TYR A C 1
ATOM 876 O O . TYR A 1 109 ? -2.623 12.403 -5.307 1.00 97.62 109 TYR A O 1
ATOM 884 N N . ASP A 1 110 ? -4.122 11.735 -3.780 1.00 96.69 110 ASP A N 1
ATOM 885 C CA . ASP A 1 110 ? -4.360 13.071 -3.235 1.00 96.69 110 ASP A CA 1
ATOM 886 C C . ASP A 1 110 ? -3.127 13.585 -2.469 1.00 96.69 110 ASP A C 1
ATOM 888 O O . ASP A 1 110 ? -2.853 14.783 -2.439 1.00 96.69 110 ASP A O 1
ATOM 892 N N . ARG A 1 111 ? -2.344 12.678 -1.867 1.00 95.56 111 ARG A N 1
ATOM 893 C CA . ARG A 1 111 ? -1.175 13.019 -1.036 1.00 95.56 111 ARG A CA 1
ATOM 894 C C . ARG A 1 111 ? 0.157 12.939 -1.781 1.00 95.56 111 ARG A C 1
ATOM 896 O O . ARG A 1 111 ? 1.097 13.656 -1.431 1.00 95.56 111 ARG A O 1
ATOM 903 N N . LEU A 1 112 ? 0.260 12.084 -2.801 1.00 95.50 112 LEU A N 1
ATOM 904 C CA . LEU A 1 112 ? 1.514 11.821 -3.512 1.00 95.50 112 LEU A CA 1
ATOM 905 C C . LEU A 1 112 ? 2.153 13.076 -4.151 1.00 95.50 112 LEU A C 1
ATOM 907 O O . LEU A 1 112 ? 3.368 13.232 -4.011 1.00 95.50 112 LEU A O 1
ATOM 911 N N . PRO A 1 113 ? 1.414 14.008 -4.789 1.00 94.25 113 PRO A N 1
ATOM 912 C CA . PRO A 1 113 ? 2.007 15.208 -5.385 1.00 94.25 113 PRO A CA 1
ATOM 913 C C . PRO A 1 113 ? 2.733 16.093 -4.366 1.00 94.25 113 PRO A C 1
ATOM 915 O O . PRO A 1 113 ? 3.874 16.505 -4.595 1.00 94.25 113 PRO A O 1
ATOM 918 N N . ALA A 1 114 ? 2.098 16.344 -3.217 1.00 91.69 114 ALA A N 1
ATOM 919 C CA . ALA A 1 114 ? 2.685 17.113 -2.123 1.00 91.69 114 ALA A CA 1
ATOM 920 C C . ALA A 1 114 ? 3.879 16.376 -1.501 1.00 91.69 114 ALA A C 1
ATOM 922 O O . ALA A 1 114 ? 4.905 16.989 -1.204 1.00 91.69 114 ALA A O 1
ATOM 923 N N . PHE A 1 115 ? 3.792 15.051 -1.369 1.00 91.56 115 PHE A N 1
ATOM 924 C CA . PHE A 1 115 ? 4.907 14.238 -0.896 1.00 91.56 115 PHE A CA 1
ATOM 925 C C . PHE A 1 115 ? 6.142 14.343 -1.807 1.00 91.56 115 PHE A C 1
ATOM 927 O O . PHE A 1 115 ? 7.233 14.629 -1.322 1.00 91.56 115 PHE A O 1
ATOM 934 N N . LEU A 1 116 ? 5.976 14.198 -3.125 1.00 89.88 116 LEU A N 1
ATOM 935 C CA . LEU A 1 116 ? 7.081 14.275 -4.093 1.00 89.88 116 LEU A CA 1
ATOM 936 C C . LEU A 1 116 ? 7.652 15.695 -4.260 1.00 89.88 116 LEU A C 1
ATOM 938 O O . LEU A 1 116 ? 8.797 15.861 -4.682 1.00 89.88 116 LEU A O 1
ATOM 942 N N . THR A 1 117 ? 6.861 16.718 -3.933 1.00 87.75 117 THR A N 1
ATOM 943 C CA . THR A 1 117 ? 7.260 18.127 -4.062 1.00 87.75 117 THR A CA 1
ATOM 944 C C . THR A 1 117 ? 7.922 18.668 -2.794 1.00 87.75 117 THR A C 1
ATOM 946 O O . THR A 1 117 ? 8.890 19.421 -2.882 1.00 87.75 117 THR A O 1
ATOM 949 N N . SER A 1 118 ? 7.399 18.318 -1.616 1.00 80.81 118 SER A N 1
ATOM 950 C CA . SER A 1 118 ? 7.796 18.914 -0.329 1.00 80.81 118 SER A CA 1
ATOM 951 C C . SER A 1 118 ? 7.949 17.921 0.827 1.00 80.81 118 SER A C 1
ATOM 953 O O . SER A 1 118 ? 8.408 18.314 1.894 1.00 80.81 118 SER A O 1
ATOM 955 N N . GLY A 1 119 ? 7.563 16.655 0.651 1.00 77.19 119 GLY A N 1
ATOM 956 C CA . GLY A 1 119 ? 7.613 15.630 1.701 1.00 77.19 119 GLY A CA 1
ATOM 957 C C . GLY A 1 119 ? 8.946 14.883 1.823 1.00 77.19 119 GLY A C 1
ATOM 958 O O . GLY A 1 119 ? 9.152 14.183 2.813 1.00 77.19 119 GLY A O 1
ATOM 959 N N . LEU A 1 120 ? 9.856 15.021 0.853 1.00 80.19 120 LEU A N 1
ATOM 960 C CA . LEU A 1 120 ? 11.183 14.397 0.892 1.00 80.19 120 LEU A CA 1
ATOM 961 C C . LEU A 1 120 ? 12.164 15.226 1.752 1.00 80.19 120 LEU A C 1
ATOM 963 O O . LEU A 1 120 ? 12.268 16.443 1.550 1.00 80.19 120 LEU A O 1
ATOM 967 N N . PRO A 1 121 ? 12.901 14.606 2.696 1.00 71.69 121 PRO A N 1
ATOM 968 C CA . PRO A 1 121 ? 13.835 15.328 3.560 1.00 71.69 121 PRO A CA 1
ATOM 969 C C . PRO A 1 121 ? 15.043 15.890 2.788 1.00 71.69 121 PRO A C 1
ATOM 971 O O . PRO A 1 121 ? 15.309 15.479 1.663 1.00 71.69 121 PRO A O 1
ATOM 974 N N . THR A 1 122 ? 15.780 16.799 3.445 1.00 58.06 122 THR A N 1
ATOM 975 C CA . THR A 1 122 ? 17.027 17.518 3.057 1.00 58.06 122 THR A CA 1
ATOM 976 C C . THR A 1 122 ? 16.942 18.719 2.099 1.00 58.06 122 THR A C 1
ATOM 978 O O . THR A 1 122 ? 16.961 18.514 0.898 1.00 58.06 122 THR A O 1
ATOM 981 N N . PRO A 1 123 ? 17.005 19.978 2.593 1.00 56.72 123 PRO A N 1
ATOM 982 C CA . PRO A 1 123 ? 17.211 21.174 1.770 1.00 56.72 123 PRO A CA 1
ATOM 983 C C . PRO A 1 123 ? 18.611 21.266 1.119 1.00 56.72 123 PRO A C 1
ATOM 985 O O . PRO A 1 123 ? 19.596 20.949 1.785 1.00 56.72 123 PRO A O 1
ATOM 988 N N . PRO A 1 124 ? 18.720 21.803 -0.114 1.00 62.88 124 PRO A N 1
ATOM 989 C CA . PRO A 1 124 ? 17.619 21.998 -1.053 1.00 62.88 124 PRO A CA 1
ATOM 990 C C . PRO A 1 124 ? 17.158 20.628 -1.576 1.00 62.88 124 PRO A C 1
ATOM 992 O O . PRO A 1 124 ? 17.885 19.971 -2.318 1.00 62.88 124 PRO A O 1
ATOM 995 N N . SER A 1 125 ? 15.955 20.187 -1.180 1.00 62.31 125 SER A N 1
ATOM 996 C CA . SER A 1 125 ? 15.452 18.870 -1.579 1.00 62.31 125 SER A CA 1
ATOM 997 C C . SER A 1 125 ? 15.283 18.870 -3.092 1.00 62.31 125 SER A C 1
ATOM 999 O O . SER A 1 125 ? 14.708 19.830 -3.620 1.00 62.31 125 SER A O 1
ATOM 1001 N N . PRO A 1 126 ? 15.721 17.821 -3.804 1.00 63.56 126 PRO A N 1
ATOM 1002 C CA . PRO A 1 126 ? 15.348 17.646 -5.194 1.00 63.56 126 PRO A CA 1
ATOM 1003 C C . PRO A 1 126 ? 13.825 17.489 -5.256 1.00 63.56 126 PRO A C 1
ATOM 1005 O O . PRO A 1 126 ? 13.271 16.437 -4.942 1.00 63.56 126 PRO A O 1
ATOM 1008 N N . ARG A 1 127 ? 13.136 18.583 -5.597 1.00 76.75 127 ARG A N 1
ATOM 1009 C CA . ARG A 1 127 ? 11.687 18.595 -5.798 1.00 76.75 127 ARG A CA 1
ATOM 1010 C C . ARG A 1 127 ? 11.414 17.914 -7.122 1.00 76.75 127 ARG A C 1
ATOM 1012 O O . ARG A 1 127 ? 11.983 18.323 -8.132 1.00 76.75 127 ARG A O 1
ATOM 1019 N N . ILE A 1 128 ? 10.541 16.913 -7.133 1.00 82.38 128 ILE A N 1
ATOM 1020 C CA . ILE A 1 128 ? 10.118 16.311 -8.395 1.00 82.38 128 ILE A CA 1
ATOM 1021 C C . ILE A 1 128 ? 9.203 17.319 -9.101 1.00 82.38 128 ILE A C 1
ATOM 1023 O O . ILE A 1 128 ? 8.110 17.601 -8.599 1.00 82.38 128 ILE A O 1
ATOM 1027 N N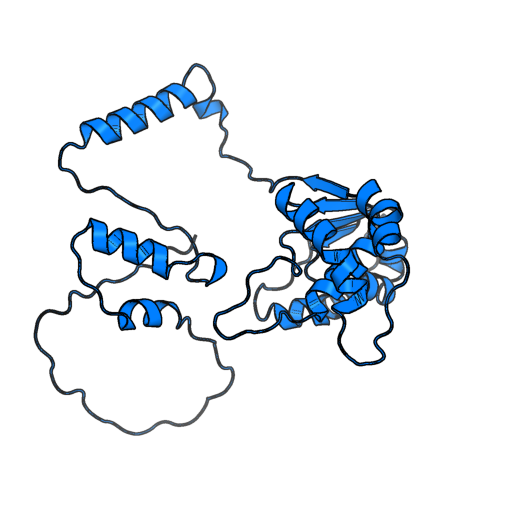 . PRO A 1 129 ? 9.624 17.908 -10.236 1.00 82.56 129 PRO A N 1
ATOM 1028 C CA . PRO A 1 129 ? 8.779 18.847 -10.953 1.00 82.56 129 PRO A CA 1
ATOM 1029 C C . PRO A 1 129 ? 7.563 18.111 -11.517 1.00 82.56 129 PRO A C 1
ATOM 1031 O O . PRO A 1 129 ? 7.630 16.928 -11.849 1.00 82.56 129 PRO A O 1
ATOM 1034 N N . ASN A 1 130 ? 6.448 18.827 -11.665 1.00 88.75 130 ASN A N 1
ATOM 1035 C CA . ASN A 1 130 ? 5.233 18.300 -12.289 1.00 88.75 130 ASN A CA 1
ATOM 1036 C C . ASN A 1 130 ? 4.703 17.008 -11.632 1.00 88.75 130 ASN A C 1
ATOM 1038 O O . ASN A 1 130 ? 4.155 16.145 -12.317 1.00 88.75 130 ASN A O 1
ATOM 1042 N N . ALA A 1 131 ? 4.827 16.868 -10.306 1.00 91.88 131 ALA A N 1
ATOM 1043 C CA . ALA A 1 131 ? 4.365 15.681 -9.582 1.00 91.88 131 ALA A CA 1
ATOM 1044 C C . ALA A 1 131 ? 2.874 15.362 -9.827 1.00 91.88 131 ALA A C 1
ATOM 1046 O O . ALA A 1 131 ? 2.506 14.195 -9.934 1.00 91.88 131 ALA A O 1
ATOM 1047 N N . GLN A 1 132 ? 2.029 16.386 -10.002 1.00 94.12 132 GLN A N 1
ATOM 1048 C CA . GLN A 1 132 ? 0.626 16.197 -10.388 1.00 94.12 132 GLN A CA 1
ATOM 1049 C C . GLN A 1 132 ? 0.502 15.499 -11.746 1.00 94.12 132 GLN A C 1
ATOM 1051 O O . GLN A 1 132 ? -0.247 14.540 -11.893 1.00 94.12 132 GLN A O 1
ATOM 1056 N N . ARG A 1 133 ? 1.275 15.954 -12.734 1.00 94.31 133 ARG A N 1
ATOM 1057 C CA . ARG A 1 133 ? 1.282 15.381 -14.080 1.00 94.31 133 ARG A CA 1
ATOM 1058 C C . ARG A 1 133 ? 1.743 13.925 -14.058 1.00 94.31 133 ARG A C 1
ATOM 1060 O O . ARG A 1 133 ? 1.132 13.088 -14.708 1.00 94.31 133 ARG A O 1
ATOM 1067 N N . LEU A 1 134 ? 2.769 13.608 -13.263 1.00 94.19 134 LEU A N 1
ATOM 1068 C CA . LEU A 1 134 ? 3.221 12.230 -13.045 1.00 94.19 134 LEU A CA 1
ATOM 1069 C C . LEU A 1 134 ? 2.082 11.345 -12.520 1.00 94.19 134 LEU A C 1
ATOM 1071 O O . LEU A 1 134 ? 1.901 10.226 -12.999 1.00 94.19 134 LEU A O 1
ATOM 1075 N N . VAL A 1 135 ? 1.294 11.841 -11.564 1.00 96.25 135 VAL A N 1
ATOM 1076 C CA . VAL A 1 135 ? 0.136 11.108 -11.038 1.00 96.25 135 VAL A CA 1
ATOM 1077 C C . VAL A 1 135 ? -0.919 10.880 -12.120 1.00 96.25 135 VAL A C 1
ATOM 1079 O O . VAL A 1 135 ? -1.309 9.733 -12.348 1.00 96.25 135 VAL A O 1
ATOM 1082 N N . GLU A 1 136 ? -1.354 11.944 -12.791 1.00 97.19 136 GLU A N 1
ATOM 1083 C CA . GLU A 1 136 ? -2.474 11.901 -13.737 1.00 97.19 136 GLU A CA 1
ATOM 1084 C C . GLU A 1 136 ? -2.138 11.153 -15.034 1.00 97.19 136 GLU A C 1
ATOM 1086 O O . GLU A 1 136 ? -2.961 10.388 -15.531 1.00 97.19 136 GLU A O 1
ATOM 1091 N N . GLU A 1 137 ? -0.927 11.321 -15.570 1.00 96.50 137 GLU A N 1
ATOM 1092 C CA . GLU A 1 137 ? -0.548 10.756 -16.870 1.00 96.50 137 GLU A CA 1
ATOM 1093 C C . GLU A 1 137 ? 0.113 9.377 -16.764 1.00 96.50 137 GLU A C 1
ATOM 1095 O O . GLU A 1 137 ? -0.043 8.562 -17.671 1.00 96.50 137 GLU A O 1
ATOM 1100 N N . LEU A 1 138 ? 0.848 9.085 -15.681 1.00 96.31 138 LEU A N 1
ATOM 1101 C CA . LEU A 1 138 ? 1.621 7.836 -15.577 1.00 96.31 138 LEU A CA 1
ATOM 1102 C C . LEU A 1 138 ? 1.017 6.823 -14.610 1.00 96.31 138 LEU A C 1
ATOM 1104 O O . LEU A 1 138 ? 1.092 5.620 -14.865 1.00 96.31 138 LEU A O 1
ATOM 1108 N N . LEU A 1 139 ? 0.456 7.272 -13.483 1.00 97.88 139 LEU A N 1
ATOM 1109 C CA . LEU A 1 139 ? 0.001 6.362 -12.430 1.00 97.88 139 LEU A CA 1
ATOM 1110 C C . LEU A 1 139 ? -1.490 6.044 -12.537 1.00 97.88 139 LEU A C 1
ATOM 1112 O O . LEU A 1 139 ? -1.843 4.869 -12.598 1.00 97.88 139 LEU A O 1
ATOM 1116 N N . ARG A 1 140 ? -2.371 7.048 -12.604 1.00 97.81 140 ARG A N 1
ATOM 1117 C CA . ARG A 1 140 ? -3.826 6.819 -12.651 1.00 97.81 140 ARG A CA 1
ATOM 1118 C C . ARG A 1 140 ? -4.291 5.933 -13.816 1.00 97.81 140 ARG A C 1
ATOM 1120 O O . ARG A 1 140 ? -5.105 5.042 -13.557 1.00 97.81 140 ARG A O 1
ATOM 1127 N N . PRO A 1 141 ? -3.787 6.070 -15.061 1.00 98.44 141 PRO A N 1
ATOM 1128 C CA . PRO A 1 141 ? -4.299 5.289 -16.191 1.00 98.44 141 PRO A CA 1
ATOM 1129 C C . PRO A 1 141 ? -4.122 3.776 -16.017 1.00 98.44 141 PRO A C 1
ATOM 1131 O O . PRO A 1 141 ? -4.939 2.990 -16.509 1.00 98.44 141 PRO A O 1
ATOM 1134 N N . LYS A 1 142 ? -3.106 3.361 -15.252 1.00 97.88 142 LYS A N 1
ATOM 1135 C CA . LYS A 1 142 ? -2.796 1.957 -14.954 1.00 97.88 142 LYS A CA 1
ATOM 1136 C C . LYS A 1 142 ? -3.318 1.463 -13.598 1.00 97.88 142 LYS A C 1
ATOM 1138 O O . LYS A 1 142 ? -3.036 0.324 -13.229 1.00 97.88 142 LYS A O 1
ATOM 1143 N N . SER A 1 143 ? -4.105 2.271 -12.885 1.00 98.56 143 SER A N 1
ATOM 1144 C CA . SER A 1 143 ? -4.606 1.947 -11.543 1.00 98.56 143 SER A CA 1
ATOM 1145 C C . SER A 1 143 ? -6.036 1.452 -11.525 1.00 98.56 143 SER A C 1
ATOM 1147 O O . SER A 1 143 ? -6.909 2.028 -12.171 1.00 98.56 143 SER A O 1
ATOM 1149 N N . ARG A 1 144 ? -6.300 0.385 -10.775 1.00 98.12 144 ARG A N 1
ATOM 1150 C CA . ARG A 1 144 ? -7.630 -0.207 -10.606 1.00 98.12 144 ARG A CA 1
ATOM 1151 C C . ARG A 1 144 ? -7.862 -0.571 -9.145 1.00 98.12 144 ARG A C 1
ATOM 1153 O O . ARG A 1 144 ? -6.918 -0.826 -8.399 1.00 98.12 144 ARG A O 1
ATOM 1160 N N . VAL A 1 145 ? -9.128 -0.632 -8.749 1.00 98.06 145 VAL A N 1
ATOM 1161 C CA . VAL A 1 145 ? -9.517 -1.190 -7.453 1.00 98.06 145 VAL A CA 1
ATOM 1162 C C . VAL A 1 145 ? -9.760 -2.683 -7.630 1.00 98.06 145 VAL A C 1
ATOM 1164 O O . VAL A 1 145 ? -10.557 -3.090 -8.472 1.00 98.06 145 VAL A O 1
ATOM 1167 N N . LEU A 1 146 ? -9.064 -3.485 -6.833 1.00 96.00 146 LEU A N 1
ATOM 1168 C CA . LEU A 1 146 ? -9.322 -4.905 -6.651 1.00 96.00 146 LEU A CA 1
ATOM 1169 C C . LEU A 1 146 ? -9.467 -5.129 -5.150 1.00 96.00 146 LEU A C 1
ATOM 1171 O O . LEU A 1 146 ? -8.469 -5.157 -4.432 1.00 96.00 146 LEU A O 1
ATOM 1175 N N . TYR A 1 147 ? -10.710 -5.236 -4.684 1.00 92.88 147 TYR A N 1
ATOM 1176 C CA . TYR A 1 147 ? -10.994 -5.503 -3.278 1.00 92.88 147 TYR A CA 1
ATOM 1177 C C . TYR A 1 147 ? -10.354 -6.814 -2.826 1.00 92.88 147 TYR A C 1
ATOM 1179 O O . TYR A 1 147 ? -10.109 -7.715 -3.633 1.00 92.88 147 TYR A O 1
ATOM 1187 N N . PHE A 1 148 ? -10.080 -6.911 -1.524 1.00 81.81 148 PHE A N 1
ATOM 1188 C CA . PHE A 1 148 ? -9.476 -8.108 -0.958 1.00 81.81 148 PHE A CA 1
ATOM 1189 C C . PHE A 1 148 ? -10.343 -9.327 -1.275 1.00 81.81 148 PHE A C 1
ATOM 1191 O O . PHE A 1 148 ? -11.535 -9.355 -0.968 1.00 81.81 148 PHE A O 1
ATOM 1198 N N . LEU A 1 149 ? -9.723 -10.317 -1.910 1.00 78.19 149 LEU A N 1
ATOM 1199 C CA . LEU A 1 149 ? -10.387 -11.552 -2.280 1.00 78.19 149 LEU A CA 1
ATOM 1200 C C . LEU A 1 149 ? -10.570 -12.378 -1.010 1.00 78.19 149 LEU A C 1
ATOM 1202 O O . LEU A 1 149 ? -9.644 -13.030 -0.535 1.00 78.19 149 LEU A O 1
ATOM 1206 N N . VAL A 1 150 ? -11.762 -12.300 -0.437 1.00 76.75 150 VAL A N 1
ATOM 1207 C CA . VAL A 1 150 ? -12.232 -13.292 0.521 1.00 76.75 150 VAL A CA 1
ATOM 1208 C C . VAL A 1 150 ? -12.989 -14.317 -0.300 1.00 76.75 150 VAL A C 1
ATOM 1210 O O . VAL A 1 150 ? -13.855 -13.942 -1.084 1.00 76.75 150 VAL A O 1
ATOM 1213 N N . GLU A 1 151 ? -12.655 -15.592 -0.145 1.00 72.06 151 GLU A N 1
ATOM 1214 C CA . GLU A 1 151 ? -13.560 -16.665 -0.537 1.00 72.06 151 GLU A CA 1
ATOM 1215 C C . GLU A 1 151 ? -14.562 -16.798 0.611 1.00 72.06 151 GLU A C 1
ATOM 1217 O O . GLU A 1 151 ? -14.215 -17.354 1.660 1.00 72.06 151 GLU A O 1
ATOM 1222 N N . PRO A 1 152 ? -15.763 -16.193 0.517 1.00 65.50 152 PRO A N 1
ATOM 1223 C CA . PRO A 1 152 ? -16.756 -16.448 1.535 1.00 65.50 152 PRO A CA 1
ATOM 1224 C C . PRO A 1 152 ? -17.063 -17.952 1.497 1.00 65.50 152 PRO A C 1
ATOM 1226 O O . PRO A 1 152 ? -17.123 -18.529 0.406 1.00 65.50 152 PRO A O 1
ATOM 1229 N N . PRO A 1 153 ? -17.276 -18.607 2.652 1.00 68.25 153 PRO A N 1
ATOM 1230 C CA . PRO A 1 153 ? -17.801 -19.969 2.649 1.00 68.25 153 PRO A CA 1
ATOM 1231 C C . PRO A 1 153 ? -19.039 -20.006 1.742 1.00 68.25 153 PRO A C 1
ATOM 1233 O O . PRO A 1 153 ? -19.786 -19.023 1.776 1.00 68.25 153 PRO A O 1
ATOM 1236 N N . PRO A 1 154 ? -19.250 -21.072 0.938 1.00 60.88 154 PRO A N 1
ATOM 1237 C CA . PRO A 1 154 ? -20.229 -21.095 -0.143 1.00 60.88 154 PRO A CA 1
ATOM 1238 C C . PRO A 1 154 ? -21.551 -20.484 0.292 1.00 60.88 154 PRO A C 1
ATOM 1240 O O . PRO A 1 154 ? -22.351 -21.108 0.999 1.00 60.88 154 PRO A O 1
ATOM 1243 N N . LEU A 1 155 ? -21.761 -19.234 -0.122 1.00 54.16 155 LEU A N 1
ATOM 1244 C CA . LEU A 1 155 ? -22.961 -18.503 0.235 1.00 54.16 155 LEU A CA 1
ATOM 1245 C C . LEU A 1 155 ? -24.174 -19.165 -0.409 1.00 54.16 155 LEU A C 1
ATOM 1247 O O . LEU A 1 155 ? -25.267 -18.892 0.027 1.00 54.16 155 LEU A O 1
ATOM 1251 N N . GLU A 1 156 ? -24.026 -20.074 -1.372 1.00 52.09 156 GLU A N 1
ATOM 1252 C CA . GLU A 1 156 ? -25.111 -20.877 -1.954 1.00 52.09 156 GLU A CA 1
ATOM 1253 C C . GLU A 1 156 ? -25.826 -21.768 -0.927 1.00 52.09 156 GLU A C 1
ATOM 1255 O O . GLU A 1 156 ? -27.039 -21.940 -1.026 1.00 52.09 156 GLU A O 1
ATOM 1260 N N . ARG A 1 157 ? -25.144 -22.225 0.139 1.00 50.75 157 ARG A N 1
ATOM 1261 C CA . ARG A 1 157 ? -25.831 -22.821 1.307 1.00 50.75 157 ARG A CA 1
ATOM 1262 C C . ARG A 1 157 ? -26.657 -21.799 2.105 1.00 50.75 157 ARG A C 1
ATOM 1264 O O . ARG A 1 157 ? -27.468 -22.201 2.931 1.00 50.75 157 ARG A O 1
ATOM 1271 N N . MET A 1 158 ? -26.453 -20.504 1.863 1.00 47.72 158 MET A N 1
ATOM 1272 C CA . MET A 1 158 ? -27.134 -19.363 2.486 1.00 47.72 158 MET A CA 1
ATOM 1273 C C . MET A 1 158 ? -27.913 -18.453 1.508 1.00 47.72 158 MET A C 1
ATOM 1275 O O . MET A 1 158 ? -28.532 -17.498 1.954 1.00 47.72 158 MET A O 1
ATOM 1279 N N . LEU A 1 159 ? -27.894 -18.689 0.195 1.00 48.75 159 LEU A N 1
ATOM 1280 C CA . LEU A 1 159 ? -28.451 -17.797 -0.839 1.00 48.75 159 LEU A CA 1
ATOM 1281 C C . LEU A 1 159 ? -29.447 -18.512 -1.756 1.00 48.75 159 LEU A C 1
ATOM 1283 O O . LEU A 1 159 ? -30.152 -17.853 -2.518 1.00 48.75 159 LEU A O 1
ATOM 1287 N N . GLY A 1 160 ? -29.559 -19.839 -1.666 1.00 46.59 160 GLY A N 1
ATOM 1288 C CA . GLY A 1 160 ? -30.689 -20.559 -2.240 1.00 46.59 160 GLY A CA 1
ATOM 1289 C C . GLY A 1 160 ? -31.969 -20.246 -1.464 1.00 46.59 160 GLY A C 1
ATOM 1290 O O . GLY A 1 160 ? -32.206 -20.853 -0.430 1.00 46.59 160 GLY A O 1
ATOM 1291 N N . GLY A 1 161 ? -32.776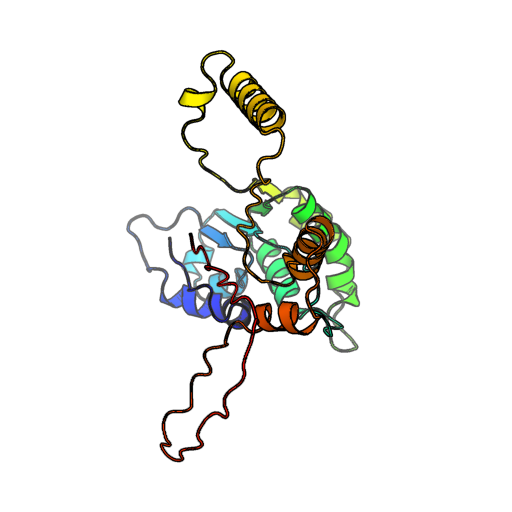 -19.304 -1.963 1.00 54.56 161 GLY A N 1
ATOM 1292 C CA . GLY A 1 161 ? -34.140 -19.020 -1.497 1.00 54.56 161 GLY A CA 1
ATOM 1293 C C . GLY A 1 161 ? -34.229 -18.305 -0.148 1.00 54.56 161 GLY A C 1
ATOM 1294 O O . GLY A 1 161 ? -34.345 -18.957 0.873 1.00 54.56 161 GLY A O 1
ATOM 1295 N N . GLY A 1 162 ? -34.195 -16.969 -0.113 1.00 59.78 162 GLY A N 1
ATOM 1296 C CA . GLY A 1 162 ? -34.475 -16.189 1.110 1.00 59.78 162 GLY A CA 1
ATOM 1297 C C . GLY A 1 162 ? -33.448 -16.307 2.248 1.00 59.78 162 GLY A C 1
ATOM 1298 O O . GLY A 1 162 ? -33.373 -15.406 3.072 1.00 59.78 162 GLY A O 1
ATOM 1299 N N . VAL A 1 163 ? -32.580 -17.326 2.251 1.00 61.81 163 VAL A N 1
ATOM 1300 C CA . VAL A 1 163 ? -31.787 -17.749 3.416 1.00 61.81 163 VAL A CA 1
ATOM 1301 C C . VAL A 1 163 ? -30.857 -16.672 3.991 1.00 61.81 163 VAL A C 1
ATOM 1303 O O . VAL A 1 163 ? -30.688 -16.646 5.203 1.00 61.81 163 VAL A O 1
ATOM 1306 N N . LEU A 1 164 ? -30.280 -15.746 3.212 1.00 64.62 164 LEU A N 1
ATOM 1307 C CA . LEU A 1 164 ? -29.461 -14.664 3.786 1.00 64.62 164 LEU A CA 1
ATOM 1308 C C . LEU A 1 164 ? -30.346 -13.649 4.507 1.00 64.62 164 LEU A C 1
ATOM 1310 O O . LEU A 1 164 ? -30.017 -13.203 5.604 1.00 64.62 164 LEU A O 1
ATOM 1314 N N . GLN A 1 165 ? -31.478 -13.305 3.901 1.00 67.62 165 GLN A N 1
ATOM 1315 C CA . GLN A 1 165 ? -32.449 -12.397 4.492 1.00 67.62 165 GLN A CA 1
ATOM 1316 C C . GLN A 1 165 ? -33.103 -13.049 5.713 1.00 67.62 165 GLN A C 1
ATOM 1318 O O . GLN A 1 165 ? -33.173 -12.420 6.763 1.00 67.62 165 GLN A O 1
ATOM 1323 N N . ASP A 1 166 ? -33.430 -14.338 5.634 1.00 68.88 166 ASP A N 1
ATOM 1324 C CA . ASP A 1 166 ? -33.919 -15.146 6.748 1.00 68.88 166 ASP A CA 1
ATOM 1325 C C . ASP A 1 166 ? -32.857 -15.346 7.829 1.00 68.88 166 ASP A C 1
ATOM 1327 O O . ASP A 1 166 ? -33.197 -15.349 9.002 1.00 68.88 166 ASP A O 1
ATOM 1331 N N . ALA A 1 167 ? -31.569 -15.459 7.495 1.00 69.94 167 ALA A N 1
ATOM 1332 C CA . ALA A 1 167 ? -30.482 -15.552 8.470 1.00 69.94 167 ALA A CA 1
ATOM 1333 C C . ALA A 1 167 ? -30.270 -14.220 9.194 1.00 69.94 167 ALA A C 1
ATOM 1335 O O . ALA A 1 167 ? -30.081 -14.207 10.410 1.00 69.94 167 ALA A O 1
ATOM 1336 N N . VAL A 1 168 ? -30.341 -13.095 8.476 1.00 76.06 168 VAL A N 1
ATOM 1337 C CA . VAL A 1 168 ? -30.300 -11.753 9.071 1.00 76.06 168 VAL A CA 1
ATOM 1338 C C . VAL A 1 168 ? -31.522 -11.532 9.962 1.00 76.06 168 VAL A C 1
ATOM 1340 O O . VAL A 1 168 ? -31.367 -11.099 11.103 1.00 76.06 168 VAL A O 1
ATOM 1343 N N . LEU A 1 169 ? -32.721 -11.884 9.491 1.00 75.88 169 LEU A N 1
ATOM 1344 C CA . LEU A 1 169 ? -33.959 -11.800 10.266 1.00 75.88 169 LEU A CA 1
ATOM 1345 C C . LEU A 1 169 ? -33.925 -12.742 11.474 1.00 75.88 169 LEU A C 1
ATOM 1347 O O . LEU A 1 169 ? -34.225 -12.311 12.579 1.00 75.88 169 LEU A O 1
ATOM 1351 N N . GLN A 1 170 ? -33.477 -13.987 11.319 1.00 75.06 170 GLN A N 1
ATOM 1352 C CA . GLN A 1 170 ? -33.325 -14.952 12.409 1.00 75.06 170 GLN A CA 1
ATOM 1353 C C . GLN A 1 170 ? -32.300 -14.469 13.433 1.00 75.06 170 GLN A C 1
ATOM 1355 O O . GLN A 1 170 ? -32.507 -14.640 14.634 1.00 75.06 170 GLN A O 1
ATOM 1360 N N . GLN A 1 171 ? -31.200 -13.855 12.996 1.00 76.31 171 GLN A N 1
ATOM 1361 C CA . GLN A 1 171 ? -30.223 -13.274 13.905 1.00 76.31 171 GLN A CA 1
ATOM 1362 C C . GLN A 1 171 ? -30.806 -12.059 14.636 1.00 76.31 171 GLN A C 1
ATOM 1364 O O . GLN A 1 171 ? -30.615 -11.940 15.844 1.00 76.31 171 GLN A O 1
ATOM 1369 N N . ALA A 1 172 ? -31.563 -11.201 13.949 1.00 77.88 172 ALA A N 1
ATOM 1370 C CA . ALA A 1 172 ? -32.268 -10.079 14.561 1.00 77.88 172 ALA A CA 1
ATOM 1371 C C . ALA A 1 172 ? -33.321 -10.554 15.576 1.00 77.88 172 ALA A C 1
ATOM 1373 O O . ALA A 1 172 ? -33.367 -10.037 16.690 1.00 77.88 172 ALA A O 1
ATOM 1374 N N . GLU A 1 173 ? -34.108 -11.580 15.249 1.00 80.00 173 GLU A N 1
ATOM 1375 C CA . GLU A 1 173 ? -35.082 -12.186 16.159 1.00 80.00 173 GLU A CA 1
ATOM 1376 C C . GLU A 1 173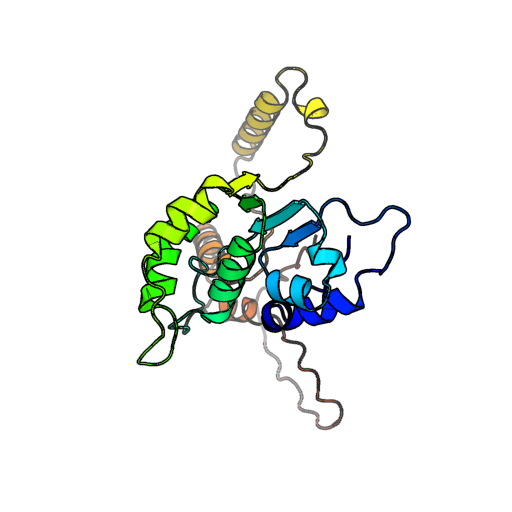 ? -34.401 -12.898 17.330 1.00 80.00 173 GLU A C 1
ATOM 1378 O O . GLU A 1 173 ? -34.851 -12.758 18.460 1.00 80.00 173 GLU A O 1
ATOM 1383 N N . ARG A 1 174 ? -33.257 -13.568 17.129 1.00 75.62 174 ARG A N 1
ATOM 1384 C CA . ARG A 1 174 ? -32.431 -14.091 18.233 1.00 75.62 174 ARG A CA 1
ATOM 1385 C C . ARG A 1 174 ? -31.939 -12.974 19.147 1.00 75.62 174 ARG A C 1
ATOM 1387 O O . ARG A 1 174 ? -31.956 -13.144 20.361 1.00 75.62 174 ARG A O 1
ATOM 1394 N N . ILE A 1 175 ? -31.508 -11.843 18.589 1.00 75.44 175 ILE A N 1
ATOM 1395 C CA . ILE A 1 175 ? -31.087 -10.672 19.368 1.00 75.44 175 ILE A CA 1
ATOM 1396 C C . ILE A 1 175 ? -32.273 -10.095 20.154 1.00 75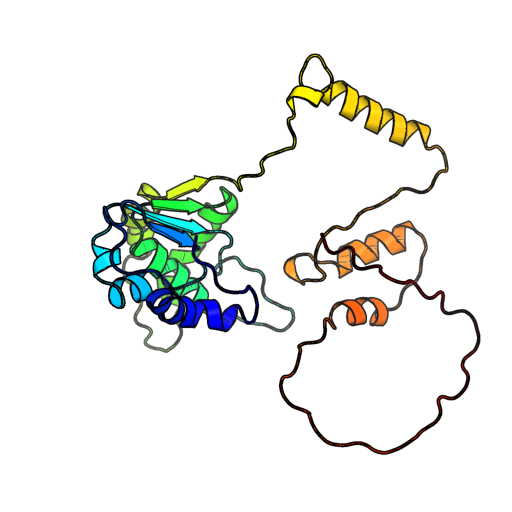.44 175 ILE A C 1
ATOM 1398 O O . ILE A 1 175 ? -32.119 -9.817 21.339 1.00 75.44 175 ILE A O 1
ATOM 1402 N N . LYS A 1 176 ? -33.465 -9.981 19.552 1.00 75.25 176 LYS A N 1
ATOM 1403 C CA . LYS A 1 176 ? -34.687 -9.526 20.244 1.00 75.25 176 LYS A CA 1
ATOM 1404 C C . LYS A 1 176 ? -35.154 -10.514 21.321 1.00 75.25 176 LYS A C 1
ATOM 1406 O O . LYS A 1 176 ? -35.543 -10.107 22.414 1.00 75.25 176 LYS A O 1
ATOM 1411 N N . ALA A 1 177 ? -35.087 -11.814 21.038 1.00 79.25 177 ALA A N 1
ATOM 1412 C CA . ALA A 1 177 ? -35.522 -12.884 21.932 1.00 79.25 177 ALA A CA 1
ATOM 1413 C C . ALA A 1 177 ? -34.603 -13.073 23.149 1.00 79.25 177 ALA A C 1
ATOM 1415 O O . ALA A 1 177 ? -35.040 -13.653 24.142 1.00 79.25 177 ALA A O 1
ATOM 1416 N N . ARG A 1 178 ? -33.367 -12.546 23.119 1.00 71.44 178 ARG A N 1
ATOM 1417 C CA . ARG A 1 178 ? -32.406 -12.630 24.235 1.00 71.44 178 ARG A CA 1
ATOM 1418 C C . ARG A 1 178 ? -32.895 -12.005 25.542 1.00 71.44 178 ARG A C 1
ATOM 1420 O O . ARG A 1 178 ? -32.342 -12.330 26.585 1.00 71.44 178 ARG A O 1
ATOM 1427 N N . ARG A 1 179 ? -33.929 -11.153 25.549 1.00 73.50 179 ARG A N 1
ATOM 1428 C CA . ARG A 1 179 ? -34.464 -10.505 26.769 1.00 73.50 179 ARG A CA 1
ATOM 1429 C C . ARG A 1 179 ? -33.341 -9.916 27.652 1.00 73.50 179 ARG A C 1
ATOM 1431 O O . ARG A 1 179 ? -32.762 -8.908 27.275 1.00 73.50 179 ARG A O 1
ATOM 1438 N N . LYS A 1 180 ? -33.044 -10.516 28.818 1.00 70.44 180 LYS A N 1
ATOM 1439 C CA . LYS A 1 180 ? -31.989 -10.087 29.766 1.00 70.44 180 LYS A CA 1
ATOM 1440 C C . LYS A 1 180 ? -30.660 -10.852 29.616 1.00 70.44 180 LYS A C 1
ATOM 1442 O O . LYS A 1 180 ? -29.772 -10.677 30.446 1.00 70.44 180 LYS A O 1
ATOM 1447 N N . GLU A 1 181 ? -30.514 -11.727 28.623 1.00 75.25 181 GLU A N 1
ATOM 1448 C CA . GLU A 1 181 ? -29.263 -12.456 28.404 1.00 75.25 181 GLU A CA 1
ATOM 1449 C C . GLU A 1 181 ? -28.119 -11.504 28.009 1.00 75.25 181 GLU A C 1
ATOM 1451 O O . GLU A 1 181 ? -28.326 -10.603 27.190 1.00 75.25 181 GLU A O 1
ATOM 1456 N N . PRO A 1 182 ? -26.893 -11.713 28.528 1.00 72.00 182 PRO A N 1
ATOM 1457 C CA . PRO A 1 182 ? -25.755 -10.862 28.205 1.00 72.00 182 PRO A CA 1
ATOM 1458 C C . PRO A 1 182 ? -25.446 -10.818 26.700 1.00 72.00 182 PRO A C 1
ATOM 1460 O O . PRO A 1 182 ? -25.370 -11.849 26.014 1.00 72.00 182 PRO A O 1
ATOM 1463 N N . LEU A 1 183 ? -25.212 -9.612 26.175 1.00 77.00 183 LEU A N 1
ATOM 1464 C CA . LEU A 1 183 ? -24.709 -9.427 24.816 1.00 77.00 183 LEU A CA 1
ATOM 1465 C C . LEU A 1 183 ? -23.308 -10.044 24.705 1.00 77.00 183 LEU A C 1
ATOM 1467 O O . LEU A 1 183 ? -22.455 -9.838 25.564 1.00 77.00 183 LEU A O 1
ATOM 1471 N N . ARG A 1 184 ? -23.067 -10.813 23.637 1.00 77.12 184 ARG A N 1
ATOM 1472 C CA . ARG A 1 184 ? -21.736 -11.360 23.346 1.00 77.12 184 ARG A CA 1
ATOM 1473 C C . ARG A 1 184 ? -21.096 -10.491 22.279 1.00 77.12 184 ARG A C 1
ATOM 1475 O O . ARG A 1 184 ? -21.612 -10.432 21.167 1.00 77.12 184 ARG A O 1
ATOM 1482 N N . ILE A 1 185 ? -19.998 -9.839 22.631 1.00 82.00 185 ILE A N 1
ATOM 1483 C CA . ILE A 1 185 ? -19.238 -8.965 21.740 1.00 82.00 185 ILE A CA 1
ATOM 1484 C C . ILE A 1 185 ? -17.919 -9.670 21.429 1.00 82.00 185 ILE A C 1
ATOM 1486 O O . ILE A 1 185 ? -17.222 -10.104 22.344 1.00 82.00 185 ILE A O 1
ATOM 1490 N N . LEU A 1 186 ? -17.603 -9.819 20.142 1.00 84.44 186 LEU A N 1
ATOM 1491 C CA . LEU A 1 186 ? -16.350 -10.407 19.674 1.00 84.44 186 LEU A CA 1
ATOM 1492 C C . LEU A 1 186 ? -15.460 -9.304 19.101 1.00 84.44 186 LEU A C 1
ATOM 1494 O O . LEU A 1 186 ? -15.863 -8.603 18.177 1.00 84.44 186 LEU A O 1
ATOM 1498 N N . TRP A 1 187 ? -14.236 -9.204 19.613 1.00 86.25 187 TRP A N 1
ATOM 1499 C CA . TRP A 1 187 ? -13.176 -8.375 19.051 1.00 86.25 187 TRP A CA 1
ATOM 1500 C C . TRP A 1 187 ? -12.101 -9.285 18.452 1.00 86.25 187 TRP A C 1
ATOM 1502 O O . TRP A 1 187 ? -11.279 -9.837 19.178 1.00 86.25 187 TRP A O 1
ATOM 1512 N N . ASN A 1 188 ? -12.131 -9.478 17.132 1.00 88.88 188 ASN A N 1
ATOM 1513 C CA . ASN A 1 188 ? -11.177 -10.333 16.417 1.00 88.88 188 ASN A CA 1
ATOM 1514 C C . ASN A 1 188 ? -10.107 -9.498 15.697 1.00 88.88 188 ASN A C 1
ATOM 1516 O O . ASN A 1 188 ? -9.914 -9.596 14.484 1.00 88.88 188 ASN A O 1
ATOM 1520 N N . HIS A 1 189 ? -9.452 -8.611 16.439 1.00 83.69 189 HIS A N 1
ATOM 1521 C CA . HIS A 1 189 ? -8.379 -7.773 15.919 1.00 83.69 189 HIS A CA 1
ATOM 1522 C C . HIS A 1 189 ? -7.178 -7.806 16.858 1.00 83.69 189 HIS A C 1
ATOM 1524 O O . HIS A 1 189 ? -7.316 -7.979 18.069 1.00 83.69 189 HIS A O 1
ATOM 1530 N N . ARG A 1 190 ? -5.984 -7.621 16.287 1.00 80.75 190 ARG A N 1
ATOM 1531 C CA . ARG A 1 190 ? -4.754 -7.469 17.068 1.00 80.75 190 ARG A CA 1
ATOM 1532 C C . ARG A 1 190 ? -4.843 -6.221 17.940 1.00 80.75 190 ARG A C 1
ATOM 1534 O O . ARG A 1 190 ? -5.525 -5.259 17.586 1.00 80.75 190 ARG A O 1
ATOM 1541 N N . TRP A 1 191 ? -4.102 -6.227 19.042 1.00 83.50 191 TRP A N 1
ATOM 1542 C CA . TRP A 1 191 ? -3.928 -5.046 19.883 1.00 83.50 191 TRP A CA 1
ATOM 1543 C C . TRP A 1 191 ? -2.901 -4.086 19.264 1.00 83.50 191 TRP A C 1
ATOM 1545 O O . TRP A 1 191 ? -1.826 -3.856 19.808 1.00 83.50 191 TRP A O 1
ATOM 1555 N N . ASP A 1 192 ? -3.225 -3.560 18.086 1.00 81.62 192 ASP A N 1
ATOM 1556 C CA . ASP A 1 192 ? -2.403 -2.592 17.361 1.00 81.62 192 ASP A CA 1
ATOM 1557 C C . ASP A 1 192 ? -3.082 -1.215 17.359 1.00 81.62 192 ASP A C 1
ATOM 1559 O O . ASP A 1 192 ? -4.309 -1.102 17.380 1.00 81.62 192 ASP A O 1
ATOM 1563 N N . TYR A 1 193 ? -2.282 -0.147 17.341 1.00 80.56 193 TYR A N 1
ATOM 1564 C CA . TYR A 1 193 ? -2.773 1.230 17.474 1.00 80.56 193 TYR A CA 1
ATOM 1565 C C . TYR A 1 193 ? -3.759 1.638 16.366 1.00 80.56 193 TYR A C 1
ATOM 1567 O O . TYR A 1 193 ? -4.721 2.350 16.636 1.00 80.56 193 TYR A O 1
ATOM 1575 N N . ASP A 1 194 ? -3.576 1.140 15.139 1.00 79.38 194 ASP A N 1
ATOM 1576 C CA . ASP A 1 194 ? -4.463 1.403 14.000 1.00 79.38 194 ASP A CA 1
ATOM 1577 C C . ASP A 1 194 ? -5.838 0.731 14.155 1.00 79.38 194 ASP A C 1
ATOM 1579 O O . ASP A 1 194 ? -6.783 1.080 13.449 1.00 79.38 194 ASP A O 1
ATOM 1583 N N . LYS A 1 195 ? -5.964 -0.226 15.084 1.00 86.31 195 LYS A N 1
ATOM 1584 C CA . LYS A 1 195 ? -7.235 -0.855 15.465 1.00 86.31 195 LYS A CA 1
ATOM 1585 C C . LYS A 1 195 ? -7.933 -0.133 16.606 1.00 86.31 195 LYS A C 1
ATOM 1587 O O . LYS A 1 195 ? -9.072 -0.470 16.897 1.00 86.31 195 LYS A O 1
ATOM 1592 N N . ASN A 1 196 ? -7.269 0.837 17.232 1.00 86.50 196 ASN A N 1
ATOM 1593 C CA . ASN A 1 196 ? -7.779 1.615 18.356 1.00 86.50 196 ASN A CA 1
ATOM 1594 C C . ASN A 1 196 ? -8.502 0.764 19.434 1.00 86.50 196 ASN A C 1
ATOM 1596 O O . ASN A 1 196 ? -9.673 1.002 19.747 1.00 86.50 196 ASN A O 1
ATOM 1600 N N . PRO A 1 197 ? -7.834 -0.264 20.000 1.00 88.50 197 PRO A N 1
ATOM 1601 C CA . PRO A 1 197 ? -8.460 -1.156 20.973 1.00 88.50 197 PRO A CA 1
ATOM 1602 C C . PRO A 1 197 ? -8.846 -0.427 22.269 1.00 88.50 197 PRO A C 1
ATOM 1604 O O . PRO A 1 197 ? -9.835 -0.796 22.897 1.00 88.50 197 PRO A O 1
ATOM 1607 N N . THR A 1 198 ? -8.105 0.616 22.661 1.00 87.12 198 THR A N 1
ATOM 1608 C CA . THR A 1 198 ? -8.367 1.382 23.889 1.00 87.12 198 THR A CA 1
ATOM 1609 C C . THR A 1 198 ? -9.754 2.012 23.874 1.00 87.12 198 THR A C 1
ATOM 1611 O O . THR A 1 198 ? -10.538 1.767 24.789 1.00 87.12 198 THR A O 1
ATOM 1614 N N . ASP A 1 199 ? -10.090 2.773 22.828 1.00 88.12 199 ASP A N 1
ATOM 1615 C CA . ASP A 1 199 ? -11.402 3.421 22.736 1.00 88.12 199 ASP A CA 1
ATOM 1616 C C . ASP A 1 199 ? -12.526 2.394 22.661 1.00 88.12 199 ASP A C 1
ATOM 1618 O O . ASP A 1 199 ? -13.541 2.541 23.341 1.00 88.12 199 ASP A O 1
ATOM 1622 N N . PHE A 1 200 ? -12.321 1.319 21.893 1.00 90.12 200 PHE A N 1
ATOM 1623 C CA . PHE A 1 200 ? -13.293 0.238 21.800 1.00 90.12 200 PHE A CA 1
ATOM 1624 C C . PHE A 1 200 ? -13.603 -0.359 23.178 1.00 90.12 200 PHE A C 1
ATOM 1626 O O . PHE A 1 200 ? -14.760 -0.378 23.596 1.00 90.12 200 PHE A O 1
ATOM 1633 N N . PHE A 1 201 ? -12.587 -0.827 23.909 1.00 89.06 201 PHE A N 1
ATOM 1634 C CA . PHE A 1 201 ? -12.805 -1.504 25.188 1.00 89.06 201 PHE A CA 1
ATOM 1635 C C . PHE A 1 201 ? -13.262 -0.555 26.297 1.00 89.06 201 PHE A C 1
ATOM 1637 O O . PHE A 1 201 ? -14.041 -0.983 27.145 1.00 89.06 201 PHE A O 1
ATOM 1644 N N . ARG A 1 202 ? -12.865 0.722 26.268 1.00 87.31 202 ARG A N 1
ATOM 1645 C CA . ARG A 1 202 ? -13.414 1.751 27.162 1.00 87.31 202 ARG A CA 1
ATOM 1646 C C . ARG A 1 202 ? -14.928 1.871 27.006 1.00 87.31 202 ARG A C 1
ATOM 1648 O O . ARG A 1 202 ? -15.643 1.704 27.986 1.00 87.31 202 ARG A O 1
ATOM 1655 N N . VAL A 1 203 ? -15.420 1.999 25.772 1.00 89.75 203 VAL A N 1
ATOM 1656 C CA . VAL A 1 203 ? -16.868 2.019 25.502 1.00 89.75 203 VAL A CA 1
ATOM 1657 C C . VAL A 1 203 ? -17.546 0.729 25.983 1.00 89.75 203 VAL A C 1
ATOM 1659 O O . VAL A 1 203 ? -18.623 0.787 26.573 1.00 89.75 203 VAL A O 1
ATOM 1662 N N . ILE A 1 204 ? -16.928 -0.441 25.775 1.00 88.69 204 ILE A N 1
ATOM 1663 C CA . ILE A 1 204 ? -17.489 -1.717 26.251 1.00 88.69 204 ILE A CA 1
ATOM 1664 C C . ILE A 1 204 ? -17.583 -1.775 27.783 1.00 88.69 204 ILE A C 1
ATOM 1666 O O . ILE A 1 204 ? -18.599 -2.237 28.305 1.00 88.69 204 ILE A O 1
ATOM 1670 N N . PHE A 1 205 ? -16.558 -1.328 28.510 1.00 87.56 205 PHE A N 1
ATOM 1671 C CA . PHE A 1 205 ? -16.561 -1.352 29.973 1.00 87.56 205 PHE A CA 1
ATOM 1672 C C . PHE A 1 205 ? -17.511 -0.319 30.575 1.00 87.56 205 PHE A C 1
ATOM 1674 O O . PHE A 1 205 ? -18.245 -0.666 31.502 1.00 87.56 205 PHE A O 1
ATOM 1681 N N . ASP A 1 206 ? -17.588 0.878 29.992 1.00 86.12 206 ASP A N 1
ATOM 1682 C CA . ASP A 1 206 ? -18.546 1.911 30.393 1.00 86.12 206 ASP A CA 1
ATOM 1683 C C . ASP A 1 206 ? -19.987 1.399 30.251 1.00 86.12 206 ASP A C 1
ATOM 1685 O O . ASP A 1 206 ? -20.783 1.491 31.187 1.00 86.12 206 ASP A O 1
ATOM 1689 N N . LEU A 1 207 ? -20.309 0.757 29.120 1.00 84.81 207 LEU A N 1
ATOM 1690 C CA . LEU A 1 207 ? -21.618 0.132 28.894 1.00 84.81 207 LEU A CA 1
ATOM 1691 C C . LEU A 1 207 ? -21.919 -1.013 29.872 1.00 84.81 207 LEU A C 1
ATOM 1693 O O . LEU A 1 207 ? -23.082 -1.270 30.181 1.00 84.81 207 LEU A O 1
ATOM 1697 N N . ALA A 1 208 ? -20.890 -1.708 30.355 1.00 82.50 208 ALA A N 1
ATOM 1698 C CA . ALA A 1 208 ? -21.023 -2.784 31.331 1.00 82.50 208 ALA A CA 1
ATOM 1699 C C . ALA A 1 208 ? -21.020 -2.291 32.793 1.00 82.50 208 ALA A C 1
ATOM 1701 O O . ALA A 1 208 ? -21.177 -3.110 33.701 1.00 82.50 208 ALA A O 1
ATOM 1702 N N . GLY A 1 209 ? -20.826 -0.989 33.037 1.00 84.25 209 GLY A N 1
ATOM 1703 C CA . GLY A 1 209 ? -20.656 -0.432 34.383 1.00 84.25 209 GLY A CA 1
ATOM 1704 C C . GLY A 1 209 ? -19.393 -0.940 35.089 1.00 84.25 209 GLY A C 1
ATOM 1705 O O . GLY A 1 209 ? -19.366 -1.046 36.315 1.00 84.25 209 GLY A O 1
ATOM 1706 N N . VAL A 1 210 ? -18.363 -1.311 34.325 1.00 82.69 210 VAL A N 1
ATOM 1707 C CA . VAL A 1 210 ? -17.097 -1.838 34.839 1.00 82.69 210 VAL A CA 1
ATOM 1708 C C . VAL A 1 210 ? -16.074 -0.709 34.881 1.00 82.69 210 VAL A C 1
ATOM 1710 O O . VAL A 1 210 ? -15.685 -0.181 33.848 1.00 82.69 210 VAL A O 1
ATOM 1713 N N . SER A 1 211 ? -15.589 -0.374 36.077 1.00 79.75 211 SER A N 1
ATOM 1714 C CA . SER A 1 211 ? -14.461 0.548 36.224 1.00 79.75 211 SER A CA 1
ATOM 1715 C C . SER A 1 211 ? -13.152 -0.187 35.939 1.00 79.75 211 SER A C 1
ATOM 1717 O O . SER A 1 211 ? -12.846 -1.186 36.594 1.00 79.75 211 SER A O 1
ATOM 1719 N N . VAL A 1 212 ? -12.359 0.335 35.008 1.00 78.12 212 VAL A N 1
ATOM 1720 C CA . VAL A 1 212 ? -10.977 -0.092 34.751 1.00 78.12 212 VAL A CA 1
ATOM 1721 C C . VAL A 1 212 ? -10.045 1.111 34.870 1.00 78.12 212 VAL A C 1
ATOM 1723 O O . VAL A 1 212 ? -10.450 2.235 34.584 1.00 78.12 212 VAL A O 1
ATOM 1726 N N . ASP A 1 213 ? -8.820 0.889 35.341 1.00 78.00 213 ASP A N 1
ATOM 1727 C CA . ASP A 1 213 ? -7.794 1.931 35.387 1.00 78.00 213 ASP A CA 1
ATOM 1728 C C . ASP A 1 213 ? -7.088 2.078 34.026 1.00 78.00 213 ASP A C 1
ATOM 1730 O O . ASP A 1 213 ? -7.119 1.189 33.176 1.00 78.00 213 ASP A O 1
ATOM 1734 N N . GLU A 1 214 ? -6.430 3.218 33.809 1.00 73.38 214 GLU A N 1
ATOM 1735 C CA . GLU A 1 214 ? -5.655 3.481 32.583 1.00 73.38 214 GLU A CA 1
ATOM 1736 C C . GLU A 1 214 ? -4.473 2.502 32.416 1.00 73.38 214 GLU A C 1
ATOM 1738 O O . GLU A 1 214 ? -4.021 2.222 31.302 1.00 73.38 214 GLU A O 1
ATOM 1743 N N . GLU A 1 215 ? -3.976 1.929 33.517 1.00 74.38 215 GLU A N 1
ATOM 1744 C CA . GLU A 1 215 ? -2.899 0.936 33.503 1.00 74.38 215 GLU A CA 1
ATOM 1745 C C . GLU A 1 215 ? -3.326 -0.354 32.780 1.00 74.38 215 GLU A C 1
ATOM 1747 O O . GLU A 1 215 ? -2.533 -0.933 32.030 1.00 74.38 215 GLU A O 1
ATOM 1752 N N . PHE A 1 216 ? -4.597 -0.752 32.902 1.00 75.50 216 PHE A N 1
ATOM 1753 C CA . PHE A 1 216 ? -5.167 -1.897 32.193 1.00 75.50 216 PHE A CA 1
ATOM 1754 C C . PHE A 1 216 ? -4.974 -1.814 30.671 1.00 75.50 216 PHE A C 1
ATOM 1756 O O . PHE A 1 216 ? -4.547 -2.786 30.042 1.00 75.50 216 PHE A O 1
ATOM 1763 N N . PHE A 1 217 ? -5.234 -0.653 30.064 1.00 76.81 217 PHE A N 1
ATOM 1764 C CA . PHE A 1 217 ? -5.102 -0.476 28.612 1.00 76.81 217 PHE A CA 1
ATOM 1765 C C . PHE A 1 217 ? -3.641 -0.413 28.152 1.00 76.81 217 PHE A C 1
ATOM 1767 O O . PHE A 1 217 ? -3.324 -0.791 27.019 1.00 76.81 217 PHE A O 1
ATOM 1774 N N . ASN A 1 218 ? -2.734 0.004 29.037 1.00 69.31 218 ASN A N 1
ATOM 1775 C CA . ASN A 1 218 ? -1.300 0.032 28.763 1.00 69.31 218 ASN A CA 1
ATOM 1776 C C . ASN A 1 218 ? -0.673 -1.372 28.757 1.00 69.31 218 ASN A C 1
ATOM 1778 O O . ASN A 1 218 ? 0.251 -1.617 27.981 1.00 69.31 218 ASN A O 1
ATOM 1782 N N . LEU A 1 219 ? -1.213 -2.326 29.525 1.00 62.72 219 LEU A N 1
ATOM 1783 C CA . LEU A 1 219 ? -0.760 -3.725 29.502 1.00 62.72 219 LEU A CA 1
ATOM 1784 C C . LEU A 1 219 ? -0.965 -4.386 28.130 1.00 62.72 219 LEU A C 1
ATOM 1786 O O . LEU A 1 219 ? -0.113 -5.158 27.694 1.00 62.72 219 LEU A O 1
ATOM 1790 N N . GLY A 1 220 ? -2.040 -4.041 27.413 1.00 58.62 220 GLY A N 1
ATOM 1791 C CA . GLY A 1 220 ? -2.282 -4.527 26.050 1.00 58.62 220 GLY A CA 1
ATOM 1792 C C . GLY A 1 220 ? -1.274 -3.996 25.019 1.00 58.62 220 GLY A C 1
ATOM 1793 O O . GLY A 1 220 ? -0.950 -4.692 24.058 1.00 58.62 220 GLY A O 1
ATOM 1794 N N . LYS A 1 221 ? -0.704 -2.799 25.242 1.00 55.72 221 LYS A N 1
ATOM 1795 C CA . LYS A 1 221 ? 0.366 -2.228 24.396 1.00 55.72 221 LYS A CA 1
ATOM 1796 C C . LYS A 1 221 ? 1.684 -3.011 24.530 1.00 55.72 221 LYS A C 1
ATOM 1798 O O . LYS A 1 221 ? 2.505 -2.996 23.613 1.00 55.72 221 LYS A O 1
ATOM 1803 N N . SER A 1 222 ? 1.884 -3.724 25.643 1.00 49.22 222 SER A N 1
ATOM 1804 C CA . SER A 1 222 ? 3.060 -4.562 25.902 1.00 49.22 222 SER A CA 1
ATOM 1805 C C . SER A 1 222 ? 2.914 -5.943 25.256 1.00 49.22 222 SER A C 1
ATOM 1807 O O . SER A 1 222 ? 2.872 -6.981 25.915 1.00 49.22 222 SER A O 1
ATOM 1809 N N . THR A 1 223 ? 2.854 -5.990 23.926 1.00 43.81 223 THR A N 1
ATOM 1810 C CA . THR A 1 223 ? 3.237 -7.230 23.245 1.00 43.81 223 THR A CA 1
ATOM 1811 C C . THR A 1 223 ? 4.762 -7.266 23.265 1.00 43.81 223 THR A C 1
ATOM 1813 O O . THR A 1 223 ? 5.404 -6.464 22.583 1.00 43.81 223 THR A O 1
ATOM 1816 N N . MET A 1 224 ? 5.341 -8.132 24.107 1.00 30.72 224 MET A N 1
ATOM 1817 C CA . MET A 1 224 ? 6.789 -8.335 24.221 1.00 30.72 224 MET A CA 1
ATOM 1818 C C . MET A 1 224 ? 7.447 -8.336 22.837 1.00 30.72 224 MET A C 1
ATOM 1820 O O . MET A 1 224 ? 7.197 -9.216 22.012 1.00 30.72 224 MET A O 1
ATOM 1824 N N . ARG A 1 225 ? 8.328 -7.362 22.592 1.00 27.67 225 ARG A N 1
ATOM 1825 C CA . ARG A 1 225 ? 9.345 -7.501 21.550 1.00 27.67 225 ARG A CA 1
ATOM 1826 C C . ARG A 1 225 ? 10.245 -8.653 22.004 1.00 27.67 225 ARG A C 1
ATOM 1828 O O . ARG A 1 225 ? 10.774 -8.553 23.107 1.00 27.67 225 ARG A O 1
ATOM 1835 N N . PRO A 1 226 ? 10.470 -9.711 21.210 1.00 25.30 226 PRO A N 1
ATOM 1836 C CA . PRO A 1 226 ? 11.573 -10.612 21.491 1.00 25.30 226 PRO A CA 1
ATOM 1837 C C . PRO A 1 226 ? 12.854 -9.804 21.261 1.00 25.30 226 PRO A C 1
ATOM 1839 O O . PRO A 1 226 ? 13.277 -9.600 20.118 1.00 25.30 226 PRO A O 1
ATOM 1842 N N . SER A 1 227 ? 13.432 -9.258 22.329 1.00 28.59 227 SER A N 1
ATOM 1843 C CA . SER A 1 227 ? 14.824 -8.835 22.327 1.00 28.59 227 SER A CA 1
ATOM 1844 C C . SER A 1 227 ? 15.655 -10.100 22.155 1.00 28.59 227 SER A C 1
ATOM 1846 O O . SER A 1 227 ? 15.678 -10.993 22.996 1.00 28.59 227 SER A O 1
ATOM 1848 N N . ILE A 1 228 ? 16.289 -10.213 20.992 1.00 33.31 228 ILE A N 1
ATOM 1849 C CA . ILE A 1 228 ? 17.404 -11.132 20.813 1.00 33.31 228 ILE A CA 1
ATOM 1850 C C . ILE A 1 228 ? 18.548 -10.550 21.635 1.00 33.31 228 ILE A C 1
ATOM 1852 O O . ILE A 1 228 ? 19.012 -9.455 21.323 1.00 33.31 228 ILE A O 1
ATOM 1856 N N . GLY A 1 229 ? 18.970 -11.297 22.652 1.00 34.09 229 GLY A N 1
ATOM 1857 C CA . GLY A 1 229 ? 20.148 -11.004 23.460 1.00 34.09 229 GLY A CA 1
ATOM 1858 C C . GLY A 1 229 ? 19.786 -10.657 24.893 1.00 34.09 229 GLY A C 1
ATOM 1859 O O . GLY A 1 229 ? 19.594 -9.493 25.190 1.00 34.09 229 GLY A O 1
ATOM 1860 N N . ASP A 1 230 ? 19.645 -11.693 25.718 1.00 28.03 230 ASP A N 1
ATOM 1861 C CA . ASP A 1 230 ? 20.196 -11.759 27.077 1.00 28.03 230 ASP A CA 1
ATOM 1862 C C . ASP A 1 230 ? 20.134 -13.231 27.506 1.00 28.03 230 ASP A C 1
ATOM 1864 O O . ASP A 1 230 ? 19.307 -13.684 28.295 1.00 28.03 230 ASP A O 1
ATOM 1868 N N . ALA A 1 231 ? 21.004 -14.025 26.880 1.00 31.42 231 ALA A N 1
ATOM 1869 C CA . ALA A 1 231 ? 21.532 -15.191 27.561 1.00 31.42 231 ALA A CA 1
ATOM 1870 C C . ALA A 1 231 ? 22.518 -14.677 28.620 1.00 31.42 231 ALA A C 1
ATOM 1872 O O . ALA A 1 231 ? 23.243 -13.721 28.365 1.00 31.42 231 ALA A O 1
ATOM 1873 N N . THR A 1 232 ? 22.549 -15.356 29.766 1.00 30.05 232 THR A N 1
ATOM 1874 C CA . THR A 1 232 ? 23.462 -15.167 30.909 1.00 30.05 232 THR A CA 1
ATOM 1875 C C . THR A 1 232 ? 23.171 -13.969 31.824 1.00 30.05 232 THR A C 1
ATOM 1877 O O . THR A 1 232 ? 23.710 -12.886 31.657 1.00 30.05 232 THR A O 1
ATOM 1880 N N . ASN A 1 233 ? 22.378 -14.186 32.876 1.00 27.03 233 ASN A N 1
ATOM 1881 C CA . ASN A 1 233 ? 22.939 -14.495 34.197 1.00 27.03 233 ASN A CA 1
ATOM 1882 C C . ASN A 1 233 ? 21.837 -14.845 35.205 1.00 27.03 233 ASN A C 1
ATOM 1884 O O . ASN A 1 233 ? 20.898 -14.091 35.440 1.00 27.03 233 ASN A O 1
ATOM 1888 N N . ALA A 1 234 ? 21.981 -16.026 35.799 1.00 28.77 234 ALA A N 1
ATOM 1889 C CA . ALA A 1 234 ? 21.239 -16.450 36.970 1.00 28.77 234 ALA A CA 1
ATOM 1890 C C . ALA A 1 234 ? 21.739 -15.690 38.209 1.00 28.77 234 ALA A C 1
ATOM 1892 O O . ALA A 1 234 ? 22.949 -15.567 38.386 1.00 28.77 234 ALA A O 1
ATOM 1893 N N . SER A 1 235 ? 20.806 -15.242 39.056 1.00 26.23 235 SER A N 1
ATOM 1894 C CA . SER A 1 235 ? 20.843 -15.198 40.535 1.00 26.23 235 SER A CA 1
ATOM 1895 C C . SER A 1 235 ? 20.214 -13.920 41.105 1.00 26.23 235 SER A C 1
ATOM 1897 O O . SER A 1 235 ? 20.722 -12.815 40.953 1.00 26.23 235 SER A O 1
ATOM 1899 N N . SER A 1 236 ? 19.075 -14.070 41.777 1.00 28.05 236 SER A N 1
ATOM 1900 C CA . SER A 1 236 ? 18.898 -13.767 43.207 1.00 28.05 236 SER A CA 1
ATOM 1901 C C . SER A 1 236 ? 17.407 -13.721 43.537 1.00 28.05 236 SER A C 1
ATOM 1903 O O . SER A 1 236 ? 16.598 -13.062 42.887 1.00 28.05 236 SER A O 1
ATOM 1905 N N . GLU A 1 237 ? 17.059 -14.520 44.535 1.00 34.16 237 GLU A N 1
ATOM 1906 C CA . GLU A 1 237 ? 15.744 -14.654 45.138 1.00 34.16 237 GLU A CA 1
ATOM 1907 C C . GLU A 1 237 ? 15.300 -13.334 45.777 1.00 34.16 237 GLU A C 1
ATOM 1909 O O . GLU A 1 237 ? 16.040 -12.726 46.545 1.00 34.16 237 GLU A O 1
ATOM 1914 N N . THR A 1 238 ? 14.060 -12.923 45.520 1.00 29.92 238 THR A N 1
ATOM 1915 C CA . THR A 1 238 ? 13.290 -12.093 46.456 1.00 29.92 238 THR A CA 1
ATOM 1916 C C . THR A 1 238 ? 11.831 -12.545 46.415 1.00 29.92 238 THR A C 1
ATOM 1918 O O . THR A 1 238 ? 11.183 -12.546 45.369 1.00 29.92 238 THR A O 1
ATOM 1921 N N . GLU A 1 239 ? 11.337 -13.006 47.563 1.00 28.22 239 GLU A N 1
ATOM 1922 C CA . GLU A 1 239 ? 9.976 -13.509 47.770 1.00 28.22 239 GLU A CA 1
ATOM 1923 C C . GLU A 1 239 ? 8.894 -12.451 47.459 1.00 28.22 239 GLU A C 1
ATOM 1925 O O . GLU A 1 239 ? 9.055 -11.277 47.811 1.00 28.22 239 GLU A O 1
ATOM 1930 N N . PRO A 1 240 ? 7.735 -12.831 46.885 1.00 33.12 240 PRO A N 1
ATOM 1931 C CA . PRO A 1 240 ? 6.603 -11.922 46.765 1.00 33.12 240 PRO A CA 1
ATOM 1932 C C . PRO A 1 240 ? 5.795 -11.858 48.074 1.00 33.12 240 PRO A C 1
ATOM 1934 O O . PRO A 1 240 ? 5.292 -12.865 48.572 1.00 33.12 240 PRO A O 1
ATOM 1937 N N . ARG A 1 241 ? 5.606 -10.640 48.601 1.00 28.44 241 ARG A N 1
ATOM 1938 C CA . ARG A 1 241 ? 4.664 -10.352 49.701 1.00 28.44 241 ARG A CA 1
ATOM 1939 C C . ARG A 1 241 ? 3.219 -10.711 49.310 1.00 28.44 241 ARG A C 1
ATOM 1941 O O . ARG A 1 241 ? 2.834 -10.507 48.156 1.00 28.44 241 ARG A O 1
ATOM 1948 N N . PRO A 1 242 ? 2.380 -11.166 50.258 1.00 28.92 242 PRO A N 1
ATOM 1949 C CA . PRO A 1 242 ? 1.013 -11.569 49.959 1.00 28.92 242 PRO A CA 1
ATOM 1950 C C . PRO A 1 242 ? 0.104 -10.346 49.772 1.00 28.92 242 PRO A C 1
ATOM 1952 O O . PRO A 1 242 ? -0.035 -9.514 50.666 1.00 28.92 242 PRO A O 1
ATOM 1955 N N . LEU A 1 243 ? -0.562 -10.265 48.619 1.00 31.34 243 LEU A N 1
ATOM 1956 C CA . LEU A 1 243 ? -1.694 -9.366 48.386 1.00 31.34 243 LEU A CA 1
ATOM 1957 C C . LEU A 1 243 ? -2.995 -10.177 48.394 1.00 31.34 243 LEU A C 1
ATOM 1959 O O . LEU A 1 243 ? -3.149 -11.131 47.631 1.00 31.34 243 LEU A O 1
ATOM 1963 N N . SER A 1 244 ? -3.956 -9.762 49.219 1.00 28.72 244 SER A N 1
ATOM 1964 C CA . SER A 1 244 ? -5.357 -10.197 49.156 1.00 28.72 244 SER A CA 1
ATOM 1965 C C . SER A 1 244 ? -6.288 -9.009 49.471 1.00 28.72 244 SER A C 1
ATOM 1967 O O . SER A 1 244 ? -5.838 -8.116 50.191 1.00 28.72 244 SER A O 1
ATOM 1969 N N . PRO A 1 245 ? -7.572 -8.986 49.042 1.00 42.25 245 PRO A N 1
ATOM 1970 C CA . PRO A 1 245 ? -8.222 -9.796 48.006 1.00 42.25 245 PRO A CA 1
ATOM 1971 C C . PRO A 1 245 ? -9.039 -8.979 46.963 1.00 42.25 245 PRO A C 1
ATOM 1973 O O . PRO A 1 245 ? -9.449 -7.846 47.188 1.00 42.25 245 PRO A O 1
ATOM 1976 N N . LYS A 1 246 ? -9.362 -9.656 45.846 1.00 29.72 246 LYS A N 1
ATOM 1977 C CA . LYS A 1 246 ? -10.295 -9.299 44.747 1.00 29.72 246 LYS A CA 1
ATOM 1978 C C . LYS A 1 246 ? -9.802 -8.362 43.628 1.00 29.72 246 LYS A C 1
ATOM 1980 O O . LYS A 1 246 ? -10.527 -7.479 43.189 1.00 29.72 246 LYS A O 1
ATOM 1985 N N . ARG A 1 247 ? -8.653 -8.671 43.013 1.00 31.09 247 ARG A N 1
ATOM 1986 C CA . ARG A 1 247 ? -8.515 -8.451 41.558 1.00 31.09 247 ARG A CA 1
ATOM 1987 C C . ARG A 1 247 ? -9.145 -9.642 40.838 1.00 31.09 247 ARG A C 1
ATOM 1989 O O . ARG A 1 247 ? -8.625 -10.755 40.911 1.00 31.09 247 ARG A O 1
ATOM 1996 N N . VAL A 1 248 ? -10.277 -9.421 40.174 1.00 30.38 248 VAL A N 1
ATOM 1997 C CA . VAL A 1 248 ? -10.820 -10.381 39.206 1.00 30.38 248 VAL A CA 1
ATOM 1998 C C . VAL A 1 248 ? -9.766 -10.533 38.108 1.00 30.38 248 VAL A C 1
ATOM 2000 O O . VAL A 1 248 ? -9.495 -9.595 37.363 1.00 30.38 248 VAL A O 1
ATOM 2003 N N . ARG A 1 249 ? -9.095 -11.691 38.055 1.00 25.44 249 ARG A N 1
ATOM 2004 C CA . ARG A 1 249 ? -8.164 -12.019 36.969 1.00 25.44 249 ARG A CA 1
ATOM 2005 C C . ARG A 1 249 ? -8.978 -12.232 35.697 1.00 25.44 249 ARG A C 1
ATOM 2007 O O . ARG A 1 249 ? -9.489 -13.324 35.467 1.00 25.44 249 ARG A O 1
ATOM 2014 N N . TRP A 1 250 ? -9.066 -11.212 34.855 1.00 36.44 250 TRP A N 1
ATOM 2015 C CA . TRP A 1 250 ? -9.513 -11.388 33.480 1.00 36.44 250 TRP A CA 1
ATOM 2016 C C . TRP A 1 250 ? -8.353 -11.962 32.665 1.00 36.44 250 TRP A C 1
ATOM 2018 O O . TRP A 1 250 ? -7.363 -11.287 32.396 1.00 36.44 250 TRP A O 1
ATOM 2028 N N . LYS A 1 251 ? -8.455 -13.241 32.290 1.00 27.45 251 LYS A N 1
ATOM 2029 C CA . LYS A 1 251 ? -7.646 -13.798 31.202 1.00 27.45 251 LYS A CA 1
ATOM 2030 C C . LYS A 1 251 ? -8.264 -13.312 29.893 1.00 27.45 251 LYS A C 1
ATOM 2032 O O . LYS A 1 251 ? -9.234 -13.903 29.424 1.00 27.45 251 LYS A O 1
ATOM 2037 N N . LEU A 1 252 ? -7.695 -12.264 29.298 1.00 34.78 252 LEU A N 1
ATOM 2038 C CA . LEU A 1 252 ? -7.836 -12.028 27.862 1.00 34.78 252 LEU A CA 1
ATOM 2039 C C . LEU A 1 252 ? -7.230 -13.249 27.166 1.00 34.78 252 LEU A C 1
ATOM 2041 O O . LEU A 1 252 ? -6.015 -13.432 27.118 1.00 34.78 252 LEU A O 1
ATOM 2045 N N . THR A 1 253 ? -8.089 -14.168 26.741 1.00 29.62 253 THR A N 1
ATOM 2046 C CA . THR A 1 253 ? -7.666 -15.299 25.926 1.00 29.62 253 THR A CA 1
ATOM 2047 C C . THR A 1 253 ? -7.454 -14.740 24.532 1.00 29.62 253 THR A C 1
ATOM 2049 O O . THR A 1 253 ? -8.416 -14.423 23.838 1.00 29.62 253 THR A O 1
ATOM 2052 N N . ASN A 1 254 ? -6.188 -14.567 24.148 1.00 28.73 254 ASN A N 1
ATOM 2053 C CA . ASN A 1 254 ? -5.809 -14.286 22.771 1.00 28.73 254 ASN A CA 1
ATOM 2054 C C . ASN A 1 254 ? -6.346 -15.422 21.893 1.00 28.73 254 ASN A C 1
ATOM 2056 O O . ASN A 1 254 ? -5.738 -16.489 21.811 1.00 28.73 254 ASN A O 1
ATOM 2060 N N . CYS A 1 255 ? -7.502 -15.214 21.267 1.00 24.05 255 CYS A N 1
ATOM 2061 C CA . CYS A 1 255 ? -7.931 -16.047 20.157 1.00 24.05 255 CYS A CA 1
ATOM 2062 C C . CYS A 1 255 ? -7.105 -15.614 18.948 1.00 24.05 255 CYS A C 1
ATOM 2064 O O . CYS A 1 255 ? -7.462 -14.682 18.236 1.00 24.05 255 CYS A O 1
ATOM 2066 N N . PHE A 1 256 ? -5.953 -16.257 18.778 1.00 24.02 256 PHE A N 1
ATOM 2067 C CA . PHE A 1 256 ? -5.277 -16.301 17.493 1.00 24.02 256 PHE A CA 1
ATOM 2068 C C . PHE A 1 256 ? -6.074 -17.258 16.600 1.00 24.02 256 PHE A C 1
ATOM 2070 O O . PHE A 1 256 ? -6.173 -18.444 16.915 1.00 24.02 256 PHE A O 1
ATOM 2077 N N . ILE A 1 257 ? -6.658 -16.733 15.525 1.00 28.08 257 ILE A N 1
ATOM 2078 C CA . ILE A 1 257 ? -7.008 -17.503 14.326 1.00 28.08 257 ILE A CA 1
ATOM 2079 C C . ILE A 1 257 ? -6.178 -16.920 13.189 1.00 28.08 257 ILE A C 1
ATOM 2081 O O . ILE A 1 257 ? -6.140 -15.671 13.086 1.00 28.08 257 ILE A O 1
#

pLDDT: mean 77.7, std 22.34, range [24.02, 98.69]

Secondary structure (DSSP, 8-state):
-----STTHHHHHHHHHHHHHHHSPS--TT---EEEEETTS-HHHHHHH-HHHHT-SEEEEEES--TTSPPPPTT--S--HHHHHHHHHHHHH-SEEEESSHHHHHHHHHHHHHIIIIIS-SSS----TTHHHIIIIIIGGGEEE-------S-THHHHSSSHHHHHHHHHHHHHHHTTTSPPP----S-S-GGG-HHHHHHHHHHHTT----HHHHHHHH------S----------PPPP--S------------

InterPro domains:
  IPR022701 tRNA-queuosine alpha-mannosyltransferase, N-terminal [PF12038] (2-148)
  IPR051862 Glycosyltransferase-like domain-containing protein 1 [PTHR13615] (2-159)

Organism: Hymenolepis diminuta (NCBI:txid6216)